Protein AF-Q641G8-F1 (afdb_monomer)

Structure (mmCIF, N/CA/C/O backbone):
data_AF-Q641G8-F1
#
_entry.id   AF-Q641G8-F1
#
loop_
_atom_site.group_PDB
_atom_site.id
_atom_site.type_symbol
_atom_site.label_atom_id
_atom_site.label_alt_id
_atom_site.label_comp_id
_atom_site.label_asym_id
_atom_site.label_entity_id
_atom_site.label_seq_id
_atom_site.pdbx_PDB_ins_code
_atom_site.Cartn_x
_atom_site.Cartn_y
_atom_site.Cartn_z
_atom_site.occupancy
_atom_site.B_iso_or_equiv
_atom_site.auth_seq_id
_atom_site.auth_comp_id
_atom_site.auth_asym_id
_atom_site.auth_atom_id
_atom_site.pdbx_PDB_model_num
ATOM 1 N N . MET A 1 1 ? 71.255 1.649 -76.851 1.00 41.28 1 MET A N 1
ATOM 2 C CA . MET A 1 1 ? 70.195 2.476 -77.460 1.00 41.28 1 MET A CA 1
ATOM 3 C C . MET A 1 1 ? 70.343 2.291 -78.953 1.00 41.28 1 MET A C 1
ATOM 5 O O . MET A 1 1 ? 71.228 2.889 -79.549 1.00 41.28 1 MET A O 1
ATOM 9 N N . GLU A 1 2 ? 69.620 1.324 -79.504 1.00 47.00 2 GLU A N 1
ATOM 10 C CA . GLU A 1 2 ? 69.676 0.995 -80.926 1.00 47.00 2 GLU A CA 1
ATOM 11 C C . GLU A 1 2 ? 69.143 2.186 -81.727 1.00 47.00 2 GLU A C 1
ATOM 13 O O . GLU A 1 2 ? 68.007 2.618 -81.532 1.00 47.00 2 GLU A O 1
ATOM 18 N N . ASN A 1 3 ? 69.993 2.739 -82.593 1.00 55.12 3 ASN A N 1
ATOM 19 C CA . ASN A 1 3 ? 69.622 3.747 -83.579 1.00 55.12 3 ASN A CA 1
ATOM 20 C C . ASN A 1 3 ? 68.803 3.065 -84.677 1.00 55.12 3 ASN A C 1
ATOM 22 O O . ASN A 1 3 ? 69.299 2.775 -85.764 1.00 55.12 3 ASN A O 1
ATOM 26 N N . LEU A 1 4 ? 67.547 2.762 -84.370 1.00 64.50 4 LEU A N 1
ATOM 27 C CA . LEU A 1 4 ? 66.556 2.481 -85.389 1.00 64.50 4 LEU A CA 1
ATOM 28 C C . LEU A 1 4 ? 66.240 3.835 -86.037 1.00 64.50 4 LEU A C 1
ATOM 30 O O . LEU A 1 4 ? 65.705 4.731 -85.382 1.00 64.50 4 LEU A O 1
ATOM 34 N N . ASN A 1 5 ? 66.606 4.011 -87.306 1.00 72.44 5 ASN A N 1
ATOM 35 C CA . ASN A 1 5 ? 66.108 5.118 -88.120 1.00 72.44 5 ASN A CA 1
ATOM 36 C C . ASN A 1 5 ? 64.610 4.875 -88.365 1.00 72.44 5 ASN A C 1
ATOM 38 O O . ASN A 1 5 ? 64.225 4.421 -89.439 1.00 72.44 5 ASN A O 1
ATOM 42 N N . LEU A 1 6 ? 63.785 5.096 -87.334 1.00 77.38 6 LEU A N 1
ATOM 43 C CA . LEU A 1 6 ? 62.335 4.982 -87.437 1.00 77.38 6 LEU A CA 1
ATOM 44 C C . LEU A 1 6 ? 61.852 6.015 -88.438 1.00 77.38 6 LEU A C 1
ATOM 46 O O . LEU A 1 6 ? 62.214 7.195 -88.372 1.00 77.38 6 LEU A O 1
ATOM 50 N N . THR A 1 7 ? 60.968 5.578 -89.324 1.00 84.56 7 THR A N 1
ATOM 51 C CA . THR A 1 7 ? 60.206 6.525 -90.122 1.00 84.56 7 THR A CA 1
ATOM 52 C C . THR A 1 7 ? 59.369 7.412 -89.191 1.00 84.56 7 THR A C 1
ATOM 54 O O . THR A 1 7 ? 58.890 6.951 -88.148 1.00 84.56 7 THR A O 1
ATOM 57 N N . PRO A 1 8 ? 59.142 8.690 -89.548 1.00 84.44 8 PRO A N 1
ATOM 58 C CA . PRO A 1 8 ? 58.308 9.594 -88.753 1.00 84.44 8 PRO A CA 1
ATOM 59 C C . PRO A 1 8 ? 56.938 9.005 -88.367 1.00 84.44 8 PRO A C 1
ATOM 61 O O . PRO A 1 8 ? 56.392 9.334 -87.315 1.00 84.44 8 PRO A O 1
ATOM 64 N N . TRP A 1 9 ? 56.402 8.096 -89.187 1.00 86.94 9 TRP A N 1
ATOM 65 C CA . TRP A 1 9 ? 55.144 7.394 -88.940 1.00 86.94 9 TRP A CA 1
ATOM 66 C C . TRP A 1 9 ? 55.246 6.294 -87.867 1.00 86.94 9 TRP A C 1
ATOM 68 O O . TRP A 1 9 ? 54.379 6.210 -86.998 1.00 86.94 9 TRP A O 1
ATOM 78 N N . GLU A 1 10 ? 56.321 5.501 -87.853 1.00 88.56 10 GLU A N 1
ATOM 79 C CA . GLU A 1 10 ? 56.569 4.493 -86.807 1.00 88.56 10 GLU A CA 1
ATOM 80 C C . GLU A 1 10 ? 56.805 5.152 -85.439 1.00 88.56 10 GLU A C 1
ATOM 82 O O . GLU A 1 10 ? 56.287 4.688 -84.422 1.00 88.56 10 GLU A O 1
ATOM 87 N N . ALA A 1 11 ? 57.538 6.272 -85.408 1.00 86.69 11 ALA A N 1
ATOM 88 C CA . ALA A 1 11 ? 57.759 7.040 -84.182 1.00 86.69 11 ALA A CA 1
ATOM 89 C C . ALA A 1 11 ? 56.442 7.613 -83.625 1.00 86.69 11 ALA A C 1
ATOM 91 O O . ALA A 1 11 ? 56.201 7.556 -82.416 1.00 86.69 11 ALA A O 1
ATOM 92 N N . TRP A 1 12 ? 55.564 8.111 -84.505 1.00 90.75 12 TRP A N 1
ATOM 93 C CA . TRP A 1 12 ? 54.225 8.565 -84.128 1.00 90.75 12 TRP A CA 1
ATOM 94 C C . TRP A 1 12 ? 53.365 7.421 -83.580 1.00 90.75 12 TRP A C 1
ATOM 96 O O . TRP A 1 12 ? 52.741 7.580 -82.532 1.00 90.75 12 TRP A O 1
ATOM 106 N N . LEU A 1 13 ? 53.371 6.252 -84.229 1.00 91.25 13 LEU A N 1
ATOM 107 C CA . LEU A 1 13 ? 52.594 5.091 -83.791 1.00 91.25 13 LEU A CA 1
ATOM 108 C C . LEU A 1 13 ? 53.022 4.609 -82.396 1.00 91.25 13 LEU A C 1
ATOM 110 O O . LEU A 1 13 ? 52.170 4.415 -81.530 1.00 91.25 13 LEU A O 1
ATOM 114 N N . LEU A 1 14 ? 54.330 4.497 -82.141 1.00 88.62 14 LEU A N 1
ATOM 115 C CA . LEU A 1 14 ? 54.850 4.134 -80.817 1.00 88.62 14 LEU A CA 1
ATOM 116 C C . LEU A 1 14 ? 54.512 5.182 -79.749 1.00 88.62 14 LEU A C 1
ATOM 118 O O . LEU A 1 14 ? 54.238 4.827 -78.602 1.00 88.62 14 LEU A O 1
ATOM 122 N N . HIS A 1 15 ? 54.517 6.471 -80.101 1.00 89.00 15 HIS A N 1
ATOM 123 C CA . HIS A 1 15 ? 54.090 7.534 -79.192 1.00 89.00 15 HIS A CA 1
ATOM 124 C C . HIS A 1 15 ? 52.598 7.414 -78.851 1.00 89.00 15 HIS A C 1
ATOM 126 O O . HIS A 1 15 ? 52.243 7.412 -77.674 1.00 89.00 15 HIS A O 1
ATOM 132 N N . LYS A 1 16 ? 51.730 7.228 -79.857 1.00 91.31 16 LYS A N 1
ATOM 133 C CA . LYS A 1 16 ? 50.287 7.009 -79.661 1.00 91.31 16 LYS A CA 1
ATOM 134 C C . LYS A 1 16 ? 49.993 5.758 -78.833 1.00 91.31 16 LYS A C 1
ATOM 136 O O . LYS A 1 16 ? 49.095 5.784 -77.995 1.00 91.31 16 LYS A O 1
ATOM 141 N N . GLU A 1 17 ? 50.748 4.678 -79.024 1.00 92.50 17 GLU A N 1
ATOM 142 C CA . GLU A 1 17 ? 50.596 3.457 -78.230 1.00 92.50 17 GLU A CA 1
ATOM 143 C C . GLU A 1 17 ? 51.013 3.674 -76.766 1.00 92.50 17 GLU A C 1
ATOM 145 O O . GLU A 1 17 ? 50.319 3.230 -75.848 1.00 92.50 17 GLU A O 1
ATOM 150 N N . ARG A 1 18 ? 52.112 4.403 -76.522 1.00 90.50 18 ARG A N 1
ATOM 151 C CA . ARG A 1 18 ? 52.532 4.789 -75.164 1.00 90.50 18 ARG A CA 1
ATOM 152 C C . ARG A 1 18 ? 51.489 5.669 -74.478 1.00 90.50 18 ARG A C 1
ATOM 154 O O . ARG A 1 18 ? 51.156 5.392 -73.328 1.00 90.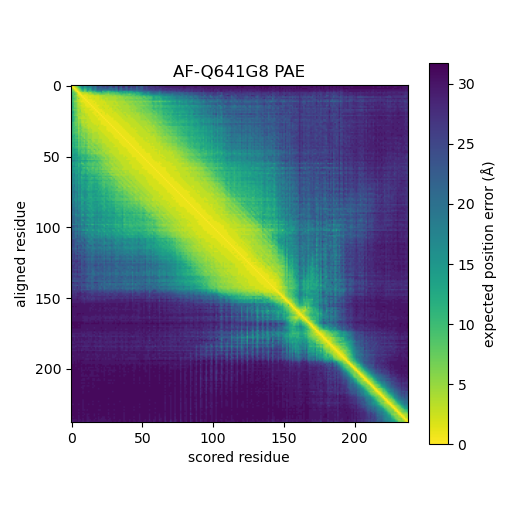50 18 ARG A O 1
ATOM 161 N N . GLU A 1 19 ? 50.942 6.666 -75.174 1.00 92.62 19 GLU A N 1
ATOM 162 C CA . GLU A 1 19 ? 49.830 7.486 -74.670 1.00 92.62 19 GLU A CA 1
ATOM 163 C C . GLU A 1 19 ? 48.622 6.616 -74.294 1.00 92.62 19 GLU A C 1
ATOM 165 O O . GLU A 1 19 ? 48.126 6.709 -73.172 1.00 92.62 19 GLU A O 1
ATOM 170 N N . GLY A 1 20 ? 48.210 5.696 -75.175 1.00 94.25 20 GLY A N 1
ATOM 171 C CA . GLY A 1 20 ? 47.091 4.786 -74.913 1.00 94.25 20 GLY A CA 1
ATOM 172 C C . GLY A 1 20 ? 47.310 3.881 -73.693 1.00 94.25 20 GLY A C 1
ATOM 173 O O . GLY A 1 20 ? 46.388 3.662 -72.905 1.00 94.25 20 GLY A O 1
ATOM 174 N N . ARG A 1 21 ? 48.540 3.392 -73.474 1.00 93.94 21 ARG A N 1
ATOM 175 C CA . ARG A 1 21 ? 48.890 2.606 -72.275 1.00 93.94 21 ARG A CA 1
ATOM 176 C C . ARG A 1 21 ? 48.827 3.443 -70.998 1.00 93.94 21 ARG A C 1
ATOM 178 O O . ARG A 1 21 ? 48.313 2.955 -69.994 1.00 93.94 21 ARG A O 1
ATOM 185 N N . VAL A 1 22 ? 49.313 4.686 -71.030 1.00 95.44 22 VAL A N 1
ATOM 186 C CA . VAL A 1 22 ? 49.245 5.606 -69.881 1.00 95.44 22 VAL A CA 1
ATOM 187 C C . VAL A 1 22 ? 47.793 5.942 -69.546 1.00 95.44 22 VAL A C 1
ATOM 189 O O . VAL A 1 22 ? 47.410 5.901 -68.379 1.00 95.44 22 VAL A O 1
ATOM 192 N N . GLU A 1 23 ? 46.956 6.209 -70.548 1.00 95.31 23 GLU A N 1
ATOM 193 C CA . GLU A 1 23 ? 45.522 6.439 -70.350 1.00 95.31 23 GLU A CA 1
ATOM 194 C C . GLU A 1 23 ? 44.815 5.219 -69.755 1.00 95.31 23 GLU A C 1
ATOM 196 O O . GLU A 1 23 ? 44.001 5.361 -68.842 1.00 95.31 23 GLU A O 1
ATOM 201 N N . LEU A 1 24 ? 45.135 4.014 -70.232 1.00 94.94 24 LEU A N 1
ATOM 202 C CA . LEU A 1 24 ? 44.576 2.779 -69.689 1.00 94.94 24 LEU A CA 1
ATOM 203 C C . LEU A 1 24 ? 45.008 2.560 -68.233 1.00 94.94 24 LEU A C 1
ATOM 205 O O . LEU A 1 24 ? 44.164 2.292 -67.381 1.00 94.94 24 LEU A O 1
ATOM 209 N N . GLN A 1 25 ? 46.296 2.733 -67.923 1.00 93.62 25 GLN A N 1
ATOM 210 C CA . GLN A 1 25 ? 46.806 2.657 -66.550 1.00 93.62 25 GLN A CA 1
ATOM 211 C C . GLN A 1 25 ? 46.155 3.702 -65.641 1.00 93.62 25 GLN A C 1
ATOM 213 O O . GLN A 1 25 ? 45.833 3.400 -64.490 1.00 93.62 25 GLN A O 1
ATOM 218 N N . ARG A 1 26 ? 45.910 4.912 -66.155 1.00 95.69 26 ARG A N 1
ATOM 219 C CA . ARG A 1 26 ? 45.206 5.970 -65.429 1.00 95.69 26 ARG A CA 1
ATOM 220 C C . ARG A 1 26 ? 43.769 5.562 -65.110 1.00 95.69 26 ARG A C 1
ATOM 222 O O . ARG A 1 26 ? 43.384 5.640 -63.949 1.00 95.69 26 ARG A O 1
ATOM 229 N N . LYS A 1 27 ? 43.023 5.047 -66.094 1.00 96.12 27 LYS A N 1
ATOM 230 C CA . LYS A 1 27 ? 41.647 4.551 -65.909 1.00 96.12 27 LYS A CA 1
ATOM 231 C C . LYS A 1 27 ? 41.577 3.417 -64.885 1.00 96.12 27 LYS A C 1
ATOM 233 O O . LYS A 1 27 ? 40.734 3.463 -63.998 1.00 96.12 27 LYS A O 1
ATOM 238 N N . ILE A 1 28 ? 42.489 2.444 -64.962 1.00 96.12 28 ILE A N 1
ATOM 239 C CA . ILE A 1 28 ? 42.581 1.350 -63.980 1.00 96.12 28 ILE A CA 1
ATOM 240 C C . ILE A 1 28 ? 42.867 1.912 -62.578 1.00 96.12 28 ILE A C 1
ATOM 242 O O . ILE A 1 28 ? 42.214 1.533 -61.611 1.00 96.12 28 ILE A O 1
AT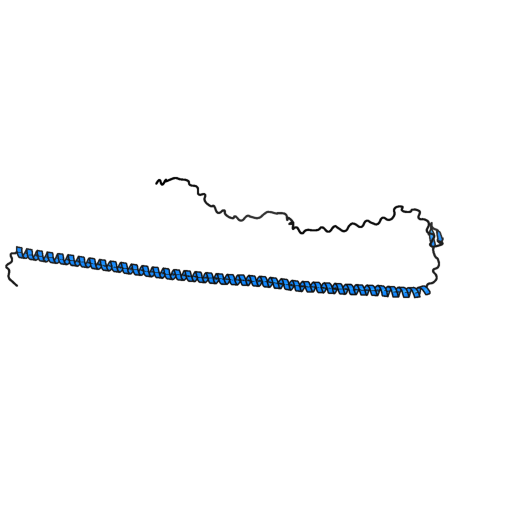OM 246 N N . SER A 1 29 ? 43.804 2.856 -62.459 1.00 95.25 29 SER A N 1
ATOM 247 C CA . SER A 1 29 ? 44.142 3.478 -61.171 1.00 95.25 29 SER A CA 1
ATOM 248 C C . SER A 1 29 ? 42.982 4.287 -60.584 1.00 95.25 29 SER A C 1
ATOM 250 O O . SER A 1 29 ? 42.793 4.309 -59.371 1.00 95.25 29 SER A O 1
ATOM 252 N N . GLU A 1 30 ? 42.209 4.971 -61.428 1.00 95.81 30 GLU A N 1
ATOM 253 C CA . GLU A 1 30 ? 41.013 5.712 -61.022 1.00 95.81 30 GLU A CA 1
ATOM 254 C C . GLU A 1 30 ? 39.897 4.766 -60.563 1.00 95.81 30 GLU A C 1
ATOM 256 O O . GLU A 1 30 ? 39.294 5.015 -59.522 1.00 95.81 30 GLU A O 1
ATOM 261 N N . GLN A 1 31 ? 39.677 3.651 -61.268 1.00 95.94 31 GLN A N 1
ATOM 262 C CA . GLN A 1 31 ? 38.719 2.617 -60.861 1.00 95.94 31 GLN A CA 1
ATOM 263 C C . GLN A 1 31 ? 39.088 1.997 -59.510 1.00 95.94 31 GLN A C 1
ATOM 265 O O . GLN A 1 31 ? 38.243 1.934 -58.622 1.00 95.94 31 GLN A O 1
ATOM 270 N N . LEU A 1 32 ? 40.358 1.631 -59.308 1.00 96.19 32 LEU A N 1
ATOM 271 C CA . LEU A 1 32 ? 40.825 1.094 -58.025 1.00 96.19 32 LEU A CA 1
ATOM 272 C C . LEU A 1 32 ? 40.619 2.088 -56.872 1.00 96.19 32 LEU A C 1
ATOM 274 O O . LEU A 1 32 ? 40.192 1.694 -55.789 1.00 96.19 32 LEU A O 1
ATOM 278 N N . LYS A 1 33 ? 40.869 3.385 -57.100 1.00 96.69 33 LYS A N 1
ATOM 279 C CA . LYS A 1 33 ? 40.596 4.432 -56.100 1.00 96.69 33 LYS A CA 1
ATOM 280 C C . LYS A 1 33 ? 39.107 4.551 -55.785 1.00 96.69 33 LYS A C 1
ATOM 282 O O . LYS A 1 33 ? 38.750 4.662 -54.617 1.00 96.69 33 LYS A O 1
ATOM 287 N N . GLN A 1 34 ? 38.244 4.505 -56.801 1.00 96.38 34 GLN A N 1
ATOM 288 C CA . GLN A 1 34 ? 36.792 4.539 -56.608 1.00 96.38 34 GLN A CA 1
ATOM 289 C C . GLN A 1 34 ? 36.303 3.333 -55.800 1.00 96.38 34 GLN A C 1
ATOM 291 O O . GLN A 1 34 ? 35.512 3.495 -54.873 1.00 96.38 34 GLN A O 1
ATOM 296 N N . GLU A 1 35 ? 36.795 2.131 -56.102 1.00 96.06 35 GLU A N 1
ATOM 297 C CA . GLU A 1 35 ? 36.470 0.924 -55.337 1.00 96.06 35 GLU A CA 1
ATOM 298 C C . GLU A 1 35 ? 36.946 1.023 -53.879 1.00 96.06 35 GLU A C 1
ATOM 300 O O . GLU A 1 35 ? 36.195 0.694 -52.957 1.00 96.06 35 GLU A O 1
ATOM 305 N N . GLU A 1 36 ? 38.155 1.542 -53.644 1.00 95.94 36 GLU A N 1
ATOM 306 C CA . GLU A 1 36 ? 38.687 1.759 -52.296 1.00 95.94 36 GLU A CA 1
ATOM 307 C C . GLU A 1 36 ? 37.852 2.781 -51.499 1.00 95.94 36 GLU A C 1
ATOM 309 O O . GLU A 1 36 ? 37.570 2.575 -50.314 1.00 95.94 36 GLU A O 1
ATOM 314 N N . GLU A 1 37 ? 37.420 3.873 -52.134 1.00 95.75 37 GLU A N 1
ATOM 315 C CA . GLU A 1 37 ? 36.545 4.875 -51.519 1.00 95.75 37 GLU A CA 1
ATOM 316 C C . GLU A 1 37 ? 35.166 4.304 -51.177 1.00 95.75 37 GLU A C 1
ATOM 318 O O . GLU A 1 37 ? 34.675 4.522 -50.065 1.00 95.75 37 GLU A O 1
ATOM 323 N N . LEU A 1 38 ? 34.567 3.518 -52.077 1.00 97.50 38 LEU A N 1
ATOM 324 C CA . LEU A 1 38 ? 33.293 2.842 -51.829 1.00 97.50 38 LEU A CA 1
ATOM 325 C C . LEU A 1 38 ? 33.392 1.873 -50.645 1.00 97.50 38 LEU A C 1
ATOM 327 O O . LEU A 1 38 ? 32.515 1.875 -49.779 1.00 97.50 38 LEU A O 1
ATOM 331 N N . LEU A 1 39 ? 34.473 1.093 -50.554 1.00 96.81 39 LEU A N 1
ATOM 332 C CA . LEU A 1 39 ? 34.722 0.200 -49.418 1.00 96.81 39 LEU A CA 1
ATOM 333 C C . LEU A 1 39 ? 34.866 0.979 -48.105 1.00 96.81 39 LEU A C 1
ATOM 335 O O . LEU A 1 39 ? 34.251 0.615 -47.100 1.00 96.81 39 LEU A O 1
ATOM 339 N N . LYS A 1 40 ? 35.625 2.082 -48.099 1.00 96.75 40 LYS A N 1
ATOM 340 C CA . LYS A 1 40 ? 35.764 2.951 -46.917 1.00 96.75 40 LYS A CA 1
ATOM 341 C C . LYS A 1 40 ? 34.425 3.555 -46.500 1.00 96.75 40 LYS A C 1
ATOM 343 O O . LYS A 1 40 ? 34.111 3.595 -45.307 1.00 96.75 40 LYS A O 1
ATOM 348 N N . GLU A 1 41 ? 33.616 3.998 -47.458 1.00 96.50 41 GLU A N 1
ATOM 349 C CA . GLU A 1 41 ? 32.296 4.560 -47.184 1.00 96.50 41 GLU A CA 1
ATOM 350 C C . GLU A 1 41 ? 31.341 3.502 -46.607 1.00 96.50 41 GLU A C 1
ATOM 352 O O . GLU A 1 41 ? 30.642 3.769 -45.624 1.00 96.50 41 GLU A O 1
ATOM 357 N N . GLN A 1 42 ? 31.342 2.286 -47.162 1.00 96.38 42 GLN A N 1
ATOM 358 C CA . GLN A 1 42 ? 30.561 1.158 -46.651 1.00 96.38 42 GLN A CA 1
ATOM 359 C C . GLN A 1 42 ? 30.972 0.795 -45.222 1.00 96.38 42 GLN A C 1
ATOM 361 O O . GLN A 1 42 ? 30.118 0.777 -44.334 1.00 96.38 42 GLN A O 1
ATOM 366 N N . GLN A 1 43 ? 32.270 0.625 -44.961 1.00 96.31 43 GLN A N 1
ATOM 367 C CA . GLN A 1 43 ? 32.784 0.353 -43.616 1.00 96.31 43 GLN A CA 1
ATOM 368 C C . GLN A 1 43 ? 32.392 1.449 -42.620 1.00 96.31 43 GLN A C 1
ATOM 370 O O . GLN A 1 43 ? 32.033 1.171 -41.475 1.00 96.31 43 GLN A O 1
ATOM 375 N N . HIS A 1 44 ? 32.434 2.716 -43.034 1.00 96.56 44 HIS A N 1
ATOM 376 C CA . HIS A 1 44 ? 32.028 3.825 -42.179 1.00 96.56 44 HIS A CA 1
ATOM 377 C C . HIS A 1 44 ? 30.518 3.811 -41.886 1.00 96.56 44 HIS A C 1
ATOM 379 O O . HIS A 1 44 ? 30.109 4.046 -40.745 1.00 96.56 44 HIS A O 1
ATOM 385 N N . LYS A 1 45 ? 29.680 3.487 -42.880 1.00 96.94 45 LYS A N 1
ATOM 386 C CA . LYS A 1 45 ? 28.230 3.297 -42.697 1.00 96.94 45 LYS A CA 1
ATOM 387 C C . LYS A 1 45 ? 27.939 2.135 -41.745 1.00 96.94 45 LYS A C 1
ATOM 389 O O . LYS A 1 45 ? 27.088 2.279 -40.871 1.00 96.94 45 LYS A O 1
ATOM 394 N N . GLU A 1 46 ? 28.647 1.017 -41.869 1.00 96.69 46 GLU A N 1
ATOM 395 C CA . GLU A 1 46 ? 28.500 -0.138 -40.976 1.00 96.69 46 GLU A CA 1
ATOM 396 C C . GLU A 1 46 ? 28.906 0.186 -39.539 1.00 96.69 46 GLU A C 1
ATOM 398 O O . GLU A 1 46 ? 28.124 -0.052 -38.621 1.00 96.69 46 GLU A O 1
ATOM 403 N N . LYS A 1 47 ? 30.061 0.829 -39.334 1.00 97.44 47 LYS A N 1
ATOM 404 C CA . LYS A 1 47 ? 30.495 1.284 -38.002 1.00 97.44 47 LYS A CA 1
ATOM 405 C C . LYS A 1 47 ? 29.460 2.202 -37.348 1.00 97.44 47 LYS A C 1
ATOM 407 O O . LYS A 1 47 ? 29.143 2.037 -36.173 1.00 97.44 47 LYS A O 1
ATOM 412 N N . LYS A 1 48 ? 28.880 3.135 -38.111 1.00 97.25 48 LYS A N 1
ATOM 413 C CA . LYS A 1 48 ? 27.799 4.009 -37.625 1.00 97.25 48 LYS A CA 1
ATOM 414 C C . LYS A 1 48 ? 26.536 3.233 -37.249 1.00 97.25 48 LYS A C 1
ATOM 416 O O . LYS A 1 48 ? 25.923 3.547 -36.232 1.00 97.25 48 LYS A O 1
ATOM 421 N N . LYS A 1 49 ? 26.145 2.233 -38.047 1.00 97.38 49 LYS A N 1
ATOM 422 C CA . LYS A 1 49 ? 24.992 1.368 -37.747 1.00 97.38 49 LYS A CA 1
ATOM 423 C C . LYS A 1 49 ? 25.210 0.583 -36.458 1.00 97.38 49 LYS A C 1
ATOM 425 O O . LYS A 1 49 ? 24.334 0.606 -35.600 1.00 97.38 49 LYS A O 1
ATOM 430 N N . LEU A 1 50 ? 26.379 -0.038 -36.295 1.00 97.75 50 LEU A N 1
ATOM 431 C CA . LEU A 1 50 ? 26.722 -0.788 -35.085 1.00 97.75 50 LEU A CA 1
ATOM 432 C C . LEU A 1 50 ? 26.664 0.100 -33.841 1.00 97.75 50 LEU A C 1
ATOM 434 O O . LEU A 1 50 ? 25.998 -0.257 -32.873 1.00 97.75 50 LEU A O 1
ATOM 438 N N . LEU A 1 51 ? 27.248 1.300 -33.902 1.00 97.56 51 LEU A N 1
ATOM 439 C CA . LEU A 1 51 ? 27.201 2.247 -32.788 1.00 97.56 51 LEU A CA 1
ATOM 440 C C . LEU A 1 51 ? 25.760 2.657 -32.440 1.00 97.56 51 LEU A C 1
ATOM 442 O O . LEU A 1 51 ? 25.385 2.703 -31.270 1.00 97.56 51 LEU A O 1
ATOM 446 N N . ALA A 1 52 ? 24.923 2.928 -33.445 1.00 97.06 52 ALA A N 1
ATOM 447 C CA . ALA A 1 52 ? 23.516 3.260 -33.224 1.00 97.06 52 ALA A CA 1
ATOM 448 C C . ALA A 1 52 ? 22.729 2.084 -32.614 1.00 97.06 52 ALA A C 1
ATOM 450 O O . ALA A 1 52 ? 21.876 2.284 -31.745 1.00 97.06 52 ALA A O 1
ATOM 451 N N . GLU A 1 53 ? 23.017 0.852 -33.036 1.00 97.44 53 GLU A N 1
ATOM 452 C CA . GLU A 1 53 ? 22.416 -0.351 -32.463 1.00 97.44 53 GLU A CA 1
ATOM 453 C C . GLU A 1 53 ? 22.850 -0.595 -31.017 1.00 97.44 53 GLU A C 1
ATOM 455 O O . GLU A 1 53 ? 22.016 -0.970 -30.191 1.00 97.44 53 GLU A O 1
ATOM 460 N N . GLU A 1 54 ? 24.123 -0.375 -30.692 1.00 97.94 54 GLU A N 1
ATOM 461 C CA . GLU A 1 54 ? 24.643 -0.462 -29.326 1.00 97.94 54 GLU A CA 1
ATOM 462 C C . GLU A 1 54 ? 23.968 0.564 -28.416 1.00 97.94 54 GLU A C 1
ATOM 464 O O . GLU A 1 54 ? 23.383 0.181 -27.403 1.00 97.94 54 GLU A O 1
ATOM 469 N N . GLN A 1 55 ? 23.910 1.830 -28.837 1.00 98.12 55 GLN A N 1
ATOM 470 C CA . GLN A 1 55 ? 23.207 2.894 -28.112 1.00 98.12 55 GLN A CA 1
ATOM 471 C C . GLN A 1 55 ? 21.733 2.545 -27.872 1.00 98.12 55 GLN A C 1
ATOM 473 O O . GLN A 1 55 ? 21.206 2.693 -26.765 1.00 98.12 55 GLN A O 1
ATOM 478 N N . ARG A 1 56 ? 21.051 2.005 -28.890 1.00 97.94 56 ARG A N 1
ATOM 47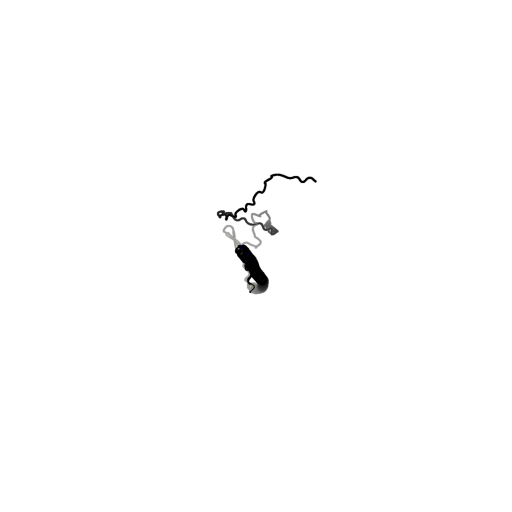9 C CA . ARG A 1 56 ? 19.667 1.538 -28.748 1.00 97.94 56 ARG A CA 1
ATOM 480 C C . ARG A 1 56 ? 19.560 0.402 -27.729 1.00 97.94 56 ARG A C 1
ATOM 482 O O . ARG A 1 56 ? 18.648 0.418 -26.902 1.00 97.94 56 ARG A O 1
ATOM 489 N N . LYS A 1 57 ? 20.455 -0.588 -27.780 1.00 98.25 57 LYS A N 1
ATOM 490 C CA . LYS A 1 57 ? 20.466 -1.728 -26.846 1.00 98.25 57 LYS A CA 1
ATOM 491 C C . LYS A 1 57 ? 20.702 -1.262 -25.410 1.00 98.25 57 LYS A C 1
ATOM 493 O O . LYS A 1 57 ? 19.989 -1.710 -24.512 1.00 98.25 57 LYS A O 1
ATOM 498 N N . GLU A 1 58 ? 21.647 -0.355 -25.190 1.00 97.81 58 GLU A N 1
ATOM 499 C CA . GLU A 1 58 ? 21.916 0.237 -23.877 1.00 97.81 58 GLU A CA 1
ATOM 500 C C . GLU A 1 58 ? 20.714 1.013 -23.345 1.00 97.81 58 GLU A C 1
ATOM 502 O O . GLU A 1 58 ? 20.295 0.800 -22.205 1.00 97.81 58 GLU A O 1
ATOM 507 N N . TRP A 1 59 ? 20.094 1.845 -24.183 1.00 98.06 59 TRP A N 1
ATOM 508 C CA . TRP A 1 59 ? 18.897 2.588 -23.803 1.00 98.06 59 TRP A CA 1
ATOM 509 C C . TRP A 1 59 ? 17.743 1.658 -23.408 1.00 98.06 59 TRP A C 1
ATOM 511 O O . TRP A 1 59 ? 17.116 1.860 -22.366 1.00 98.06 59 TRP A O 1
ATOM 521 N N . VAL A 1 60 ? 17.503 0.592 -24.180 1.00 98.19 60 VAL A N 1
ATOM 522 C CA . VAL A 1 60 ? 16.482 -0.421 -23.860 1.00 98.19 60 VAL A CA 1
ATOM 523 C C . VAL A 1 60 ? 16.802 -1.135 -22.546 1.00 98.19 60 VAL A C 1
ATOM 525 O O . VAL A 1 60 ? 15.908 -1.309 -21.716 1.00 98.19 60 VAL A O 1
ATOM 528 N N . ARG A 1 61 ? 18.064 -1.525 -22.317 1.00 97.44 61 ARG A N 1
ATOM 529 C CA . ARG A 1 61 ? 18.497 -2.148 -21.053 1.00 97.44 61 ARG A CA 1
ATOM 530 C C . ARG A 1 61 ? 18.240 -1.224 -19.867 1.00 97.44 61 ARG A C 1
ATOM 532 O O . ARG A 1 61 ? 17.596 -1.644 -18.907 1.00 97.44 61 ARG A O 1
ATOM 539 N N . LYS A 1 62 ? 18.659 0.040 -19.968 1.00 97.94 62 LYS A N 1
ATOM 540 C CA . LYS A 1 62 ? 18.457 1.054 -18.927 1.00 97.94 62 LYS A CA 1
ATOM 541 C C . LYS A 1 62 ? 16.974 1.290 -18.651 1.00 97.94 62 LYS A C 1
ATOM 543 O O . LYS A 1 62 ? 16.571 1.354 -17.492 1.00 97.94 62 LYS A O 1
ATOM 548 N N . LYS A 1 63 ? 16.143 1.365 -19.696 1.00 97.88 63 LYS A N 1
ATOM 549 C CA . LYS A 1 63 ? 14.692 1.520 -19.532 1.00 97.88 63 LYS A CA 1
ATOM 550 C C . LYS A 1 63 ? 14.041 0.322 -18.856 1.00 97.88 63 LYS A C 1
ATOM 552 O O . LYS A 1 63 ? 13.218 0.517 -17.968 1.00 97.88 63 LYS A O 1
ATOM 557 N N . LYS A 1 64 ? 14.448 -0.895 -19.213 1.00 97.88 64 LYS A N 1
ATOM 558 C CA . LYS A 1 64 ? 13.950 -2.121 -18.580 1.00 97.88 64 LYS A CA 1
ATOM 559 C C . LYS A 1 64 ? 14.340 -2.204 -17.103 1.00 97.88 64 LYS A C 1
ATOM 561 O O . LYS A 1 64 ? 13.536 -2.629 -16.280 1.00 97.88 64 LYS A O 1
ATOM 566 N N . GLU A 1 65 ? 15.561 -1.802 -16.759 1.00 97.44 65 GLU A N 1
ATOM 567 C CA . GLU A 1 65 ? 16.010 -1.759 -15.366 1.00 97.44 65 GLU A CA 1
ATOM 568 C C . GLU A 1 65 ? 15.242 -0.708 -14.558 1.00 97.44 65 GLU A C 1
ATOM 570 O O . GLU A 1 65 ? 14.803 -0.996 -13.447 1.00 97.44 65 GLU A O 1
ATOM 575 N N . GLN A 1 66 ? 15.026 0.479 -15.133 1.00 96.50 66 GLN A N 1
ATOM 576 C CA . GLN A 1 66 ? 14.213 1.524 -14.516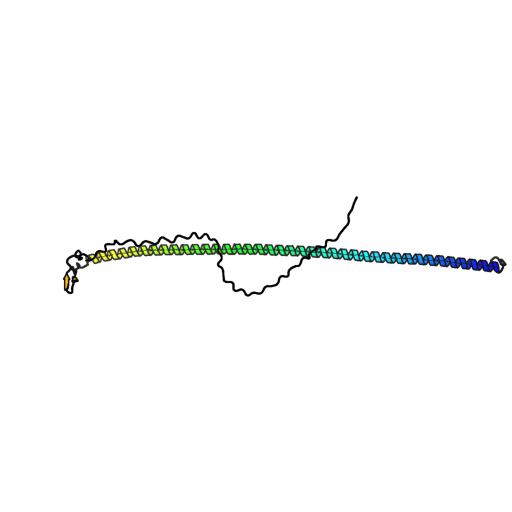 1.00 96.50 66 GLN A CA 1
ATOM 577 C C . GLN A 1 66 ? 12.786 1.026 -14.242 1.00 96.50 66 GLN A C 1
ATOM 579 O O . GLN A 1 66 ? 12.305 1.142 -13.119 1.00 96.50 66 GLN A O 1
ATOM 584 N N . GLU A 1 67 ? 12.139 0.402 -15.229 1.00 97.25 67 GLU A N 1
ATOM 585 C CA . GLU A 1 67 ? 10.795 -0.161 -15.066 1.00 97.25 67 GLU A CA 1
ATOM 586 C C . GLU A 1 67 ? 10.760 -1.257 -13.985 1.00 97.25 67 GLU A C 1
ATOM 588 O O . GLU A 1 67 ? 9.790 -1.366 -13.233 1.00 97.25 67 GLU A O 1
ATOM 593 N N . ARG A 1 68 ? 11.819 -2.073 -13.874 1.00 97.81 68 ARG A N 1
ATOM 594 C CA . ARG A 1 68 ? 11.923 -3.092 -12.821 1.00 97.81 68 ARG A CA 1
ATOM 595 C C . ARG A 1 68 ? 12.003 -2.453 -11.433 1.00 97.81 68 ARG A C 1
ATOM 597 O O . ARG A 1 68 ? 11.258 -2.868 -10.552 1.00 97.81 68 ARG A O 1
ATOM 604 N N . LYS A 1 69 ? 12.840 -1.425 -11.264 1.00 97.56 69 LYS A N 1
ATOM 605 C CA . LYS A 1 69 ? 12.967 -0.681 -9.999 1.00 97.56 69 LYS A CA 1
ATOM 606 C C . LYS A 1 69 ? 11.654 -0.007 -9.606 1.00 97.56 69 LYS A C 1
ATOM 608 O O . LYS A 1 69 ? 11.214 -0.161 -8.475 1.00 97.56 69 LYS A O 1
ATOM 613 N N . GLU A 1 70 ? 10.972 0.645 -10.547 1.00 97.25 70 GLU A N 1
ATOM 614 C CA . GLU A 1 70 ? 9.662 1.265 -10.294 1.00 97.25 70 GLU A CA 1
ATOM 615 C C . GLU A 1 70 ? 8.603 0.229 -9.871 1.00 97.25 70 GLU A C 1
ATOM 617 O O . GLU A 1 70 ? 7.790 0.487 -8.981 1.00 97.25 70 GLU A O 1
ATOM 622 N N . LYS A 1 71 ? 8.618 -0.974 -10.464 1.00 97.50 71 LYS A N 1
ATOM 623 C CA . LYS A 1 71 ? 7.738 -2.079 -10.047 1.00 97.50 71 LYS A CA 1
ATOM 624 C C . LYS A 1 71 ? 8.069 -2.581 -8.643 1.00 97.50 71 LYS A C 1
ATOM 626 O O . LYS A 1 71 ? 7.149 -2.791 -7.857 1.00 97.50 71 LYS A O 1
ATOM 631 N N . GLU A 1 72 ? 9.348 -2.766 -8.327 1.00 97.56 72 GLU A N 1
ATOM 632 C CA . GLU A 1 72 ? 9.808 -3.185 -6.997 1.00 97.56 72 GLU A CA 1
ATOM 633 C C . GLU A 1 72 ? 9.416 -2.155 -5.923 1.00 97.56 72 GLU A C 1
ATOM 635 O O . GLU A 1 72 ? 8.831 -2.522 -4.904 1.00 97.56 72 GLU A O 1
ATOM 640 N N . GLU A 1 73 ? 9.632 -0.862 -6.176 1.00 97.06 73 GLU A N 1
ATOM 641 C CA . GLU A 1 73 ? 9.215 0.222 -5.277 1.00 97.06 73 GLU A CA 1
ATOM 642 C C . GLU A 1 73 ? 7.696 0.272 -5.093 1.00 97.06 73 GLU A C 1
ATOM 644 O O . GLU A 1 73 ? 7.206 0.442 -3.973 1.00 97.06 73 GLU A O 1
ATOM 649 N N . ARG A 1 74 ? 6.931 0.081 -6.176 1.00 97.44 74 ARG A N 1
ATOM 650 C CA . ARG A 1 74 ? 5.468 0.024 -6.111 1.00 97.44 74 ARG A CA 1
ATOM 651 C C . ARG A 1 74 ? 4.990 -1.138 -5.241 1.00 97.44 74 ARG A C 1
ATOM 653 O O . ARG A 1 74 ? 4.096 -0.937 -4.422 1.00 97.44 74 ARG A O 1
ATOM 660 N N . LEU A 1 75 ? 5.583 -2.322 -5.392 1.00 97.62 75 LEU A N 1
ATOM 661 C CA . LEU A 1 75 ? 5.251 -3.493 -4.576 1.00 97.62 75 LEU A CA 1
ATOM 662 C C . LEU A 1 75 ? 5.616 -3.277 -3.105 1.00 97.62 75 LEU A C 1
ATOM 664 O O . LEU A 1 75 ? 4.813 -3.586 -2.228 1.00 97.62 75 LEU A O 1
ATOM 668 N N . LEU A 1 76 ? 6.787 -2.699 -2.829 1.00 97.81 76 LEU A N 1
ATOM 669 C CA . LEU A 1 76 ? 7.207 -2.378 -1.465 1.00 97.81 76 LEU A CA 1
ATOM 670 C C . LEU A 1 76 ? 6.251 -1.377 -0.805 1.00 97.81 76 LEU A C 1
ATOM 672 O O . LEU A 1 76 ? 5.895 -1.528 0.364 1.00 97.81 76 LEU A O 1
ATOM 676 N N . LYS A 1 77 ? 5.807 -0.361 -1.552 1.00 97.81 77 LYS A N 1
ATOM 677 C CA . LYS A 1 77 ? 4.817 0.604 -1.070 1.00 97.81 77 LYS A CA 1
ATOM 678 C C . LYS A 1 77 ? 3.477 -0.068 -0.777 1.00 97.81 77 LYS A C 1
ATOM 680 O O . LYS A 1 77 ? 2.925 0.142 0.295 1.00 97.81 77 LYS A O 1
ATOM 685 N N . GLU A 1 78 ? 3.006 -0.932 -1.673 1.00 97.69 78 GLU A N 1
ATOM 686 C CA . GLU A 1 78 ? 1.763 -1.681 -1.476 1.00 97.69 78 GLU A CA 1
ATOM 687 C C . GLU A 1 78 ? 1.826 -2.598 -0.242 1.00 97.69 78 GLU A C 1
ATOM 689 O O . GLU A 1 78 ? 0.854 -2.698 0.503 1.00 97.69 78 GLU A O 1
ATOM 694 N N . GLN A 1 79 ? 2.968 -3.241 0.017 1.00 97.38 79 GLN A N 1
ATOM 695 C CA . GLN A 1 79 ? 3.173 -4.035 1.233 1.00 97.38 79 GLN A CA 1
ATOM 696 C C . GLN A 1 79 ? 3.125 -3.168 2.494 1.00 97.38 79 GLN A C 1
ATOM 698 O O . GLN A 1 79 ? 2.415 -3.513 3.437 1.00 97.38 79 GLN A O 1
ATOM 703 N N . ARG A 1 80 ? 3.807 -2.016 2.500 1.00 97.00 80 ARG A N 1
ATOM 704 C CA . ARG A 1 80 ? 3.762 -1.074 3.631 1.00 97.00 80 ARG A CA 1
ATOM 705 C C . ARG A 1 80 ? 2.350 -0.563 3.903 1.00 97.00 80 ARG A C 1
ATOM 707 O O . ARG A 1 80 ? 1.960 -0.472 5.065 1.00 97.00 80 ARG A O 1
ATOM 714 N N . ASP A 1 81 ? 1.596 -0.256 2.852 1.00 97.06 81 ASP A N 1
ATOM 715 C CA . ASP A 1 81 ? 0.213 0.208 2.968 1.00 97.06 81 ASP A CA 1
ATOM 716 C C . ASP A 1 81 ? -0.686 -0.903 3.541 1.00 97.06 81 ASP A C 1
ATOM 718 O O . ASP A 1 81 ? -1.432 -0.653 4.488 1.00 97.06 81 ASP A O 1
ATOM 722 N N . LYS A 1 82 ? -0.537 -2.154 3.074 1.00 98.06 82 LYS A N 1
ATOM 723 C CA . LYS A 1 82 ? -1.237 -3.325 3.642 1.00 98.06 82 LYS A CA 1
ATOM 724 C C . LYS A 1 82 ? -0.893 -3.554 5.114 1.00 98.06 82 LYS A C 1
ATOM 726 O O . LYS A 1 82 ? -1.781 -3.778 5.931 1.00 98.06 82 LYS A O 1
ATOM 731 N N . GLU A 1 83 ? 0.382 -3.460 5.486 1.00 97.31 83 GLU A N 1
ATOM 732 C CA . GLU A 1 83 ? 0.812 -3.572 6.885 1.00 97.31 83 GLU A CA 1
ATOM 733 C C . GLU A 1 83 ? 0.271 -2.433 7.759 1.00 97.31 83 GLU A C 1
ATOM 735 O O . GLU A 1 83 ? 0.011 -2.624 8.948 1.00 97.31 83 GLU A O 1
ATOM 740 N N . ALA A 1 84 ? 0.143 -1.221 7.216 1.00 97.75 84 ALA A N 1
ATOM 741 C CA . ALA A 1 84 ? -0.449 -0.094 7.927 1.00 97.75 84 ALA A CA 1
ATOM 742 C C . ALA A 1 84 ? -1.961 -0.286 8.119 1.00 97.75 84 ALA A C 1
ATOM 744 O O . ALA A 1 84 ? -2.475 -0.029 9.210 1.00 97.75 84 ALA A O 1
ATOM 745 N N . GLU A 1 85 ? -2.657 -0.789 7.099 1.00 97.19 85 GLU A N 1
ATOM 746 C CA . GLU A 1 85 ? -4.086 -1.099 7.152 1.00 97.19 85 GLU A CA 1
ATOM 747 C C . GLU A 1 85 ? -4.389 -2.206 8.171 1.00 97.19 85 GLU A C 1
ATOM 749 O O . GLU A 1 85 ? -5.241 -2.020 9.044 1.00 97.19 85 GLU A O 1
ATOM 754 N N . GLU A 1 86 ? -3.639 -3.313 8.149 1.00 96.94 86 GLU A N 1
ATOM 755 C CA . GLU A 1 86 ? -3.800 -4.405 9.118 1.00 96.94 86 GLU A CA 1
ATOM 756 C C . GLU A 1 86 ? -3.487 -3.950 10.551 1.00 96.94 86 GLU A C 1
ATOM 758 O O . GLU A 1 86 ? -4.251 -4.238 11.476 1.00 96.94 86 GLU A O 1
ATOM 763 N N . ARG A 1 87 ? -2.438 -3.139 10.755 1.00 96.19 87 ARG A N 1
ATOM 764 C CA . ARG A 1 87 ? -2.176 -2.510 12.064 1.00 96.19 87 ARG A CA 1
ATOM 765 C C . ARG A 1 87 ? -3.332 -1.614 12.513 1.00 96.19 87 ARG A C 1
ATOM 767 O O . ARG A 1 87 ? -3.725 -1.656 13.681 1.00 96.19 87 ARG A O 1
ATOM 774 N N . GLY A 1 88 ? -3.905 -0.831 11.600 1.00 96.94 88 GLY A N 1
ATOM 775 C CA . GLY A 1 88 ? -5.082 -0.005 11.868 1.00 96.94 88 GLY A CA 1
ATOM 776 C C . GLY A 1 88 ? -6.298 -0.838 12.280 1.00 96.94 88 GLY A C 1
ATOM 777 O O . GLY A 1 88 ? -6.971 -0.512 13.263 1.00 96.94 88 GLY A O 1
ATOM 778 N N . ARG A 1 89 ? -6.543 -1.951 11.582 1.00 97.31 89 ARG A N 1
ATOM 779 C CA . ARG A 1 89 ? -7.629 -2.895 11.869 1.00 97.31 89 ARG A CA 1
ATOM 780 C C . ARG A 1 89 ? -7.473 -3.553 13.238 1.00 97.31 89 ARG A C 1
ATOM 782 O O . ARG A 1 89 ? -8.436 -3.570 14.008 1.00 97.31 89 ARG A O 1
ATOM 789 N N . ILE A 1 90 ? -6.276 -4.048 13.559 1.00 97.50 90 ILE A N 1
ATOM 790 C CA . ILE A 1 90 ? -5.965 -4.648 14.864 1.00 97.50 90 ILE A CA 1
ATOM 791 C C . ILE A 1 90 ? -6.186 -3.616 15.974 1.00 97.50 90 ILE A C 1
ATOM 793 O O . ILE A 1 90 ? -6.951 -3.876 16.900 1.00 97.50 90 ILE A O 1
ATOM 797 N N . SER A 1 91 ? -5.637 -2.404 15.831 1.00 95.75 91 SER A N 1
ATOM 798 C CA . SER A 1 91 ? -5.808 -1.338 16.828 1.00 95.75 91 SER A CA 1
ATOM 799 C C . SER A 1 91 ? -7.279 -0.953 17.034 1.00 95.75 91 SER A C 1
ATOM 801 O O . SER A 1 91 ? -7.717 -0.733 18.164 1.00 95.75 91 SER A O 1
ATOM 803 N N . ALA A 1 92 ? -8.082 -0.882 15.968 1.00 97.19 92 ALA A N 1
ATOM 804 C CA . ALA A 1 92 ? -9.514 -0.608 16.084 1.00 97.19 92 ALA A CA 1
ATOM 805 C C . ALA A 1 92 ? -10.255 -1.730 16.830 1.00 97.19 92 ALA A C 1
ATOM 807 O O . ALA A 1 92 ? -11.119 -1.454 17.670 1.00 97.19 92 ALA A O 1
ATOM 808 N N . GLN A 1 93 ? -9.899 -2.988 16.560 1.00 96.44 93 GLN A N 1
ATOM 809 C CA . GLN A 1 93 ? -10.467 -4.142 17.247 1.00 96.44 93 GLN A CA 1
ATOM 810 C C . GLN A 1 93 ? -10.081 -4.163 18.732 1.00 96.44 93 GLN A C 1
ATOM 812 O O . GLN A 1 93 ? -10.945 -4.396 19.578 1.00 96.44 93 GLN A O 1
ATOM 817 N N . GLU A 1 94 ? -8.818 -3.893 19.059 1.00 97.06 94 GLU A N 1
ATOM 818 C CA . GLU A 1 94 ? -8.322 -3.783 20.436 1.00 97.06 94 GLU A CA 1
ATOM 819 C C . GLU A 1 94 ? -9.043 -2.672 21.195 1.00 97.06 94 GLU A C 1
ATOM 821 O O . GLU A 1 94 ? -9.642 -2.939 22.235 1.00 97.06 94 GLU A O 1
ATOM 826 N N . LYS A 1 95 ? -9.135 -1.468 20.617 1.00 98.00 95 LYS A N 1
ATOM 827 C CA . LYS A 1 95 ? -9.907 -0.352 21.194 1.00 98.00 95 LYS A CA 1
ATOM 828 C C . LYS A 1 95 ? -11.375 -0.720 21.420 1.00 98.00 95 LYS A C 1
ATOM 830 O O . LYS A 1 95 ? -11.976 -0.306 22.412 1.00 98.00 95 LYS A O 1
ATOM 835 N N . GLY A 1 96 ? -11.976 -1.488 20.511 1.00 97.62 96 GLY A N 1
ATOM 836 C CA . GLY A 1 96 ? -13.335 -2.008 20.670 1.00 97.62 96 GLY A CA 1
ATOM 837 C C . GLY A 1 96 ? -13.457 -2.964 21.860 1.00 97.62 96 GLY A C 1
ATOM 838 O O . GLY A 1 96 ? -14.350 -2.801 22.695 1.00 97.62 96 GLY A O 1
ATOM 839 N N . LYS A 1 97 ? -12.529 -3.922 21.973 1.00 98.00 97 LYS A N 1
ATOM 840 C CA . LYS A 1 97 ? -12.462 -4.879 23.089 1.00 98.00 97 LYS A CA 1
ATOM 841 C C . LYS A 1 97 ? -12.237 -4.168 24.424 1.00 98.00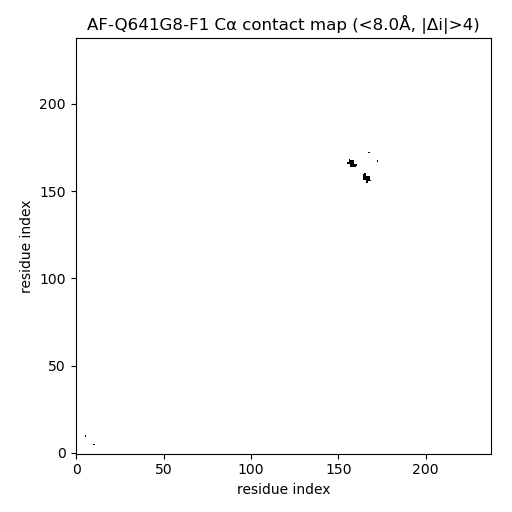 97 LYS A C 1
ATOM 843 O O . LYS A 1 97 ? -12.945 -4.463 25.382 1.00 98.00 97 LYS A O 1
ATOM 848 N N . GLU A 1 98 ? -11.323 -3.204 24.485 1.00 98.12 98 GLU A N 1
ATOM 849 C CA . GLU A 1 98 ? -11.055 -2.401 25.684 1.00 98.12 98 GLU A CA 1
ATOM 850 C C . GLU A 1 98 ? -12.288 -1.618 26.134 1.00 98.12 98 GLU A C 1
ATOM 852 O O . GLU A 1 98 ? -12.669 -1.685 27.304 1.00 98.12 98 GLU A O 1
ATOM 857 N N . LYS A 1 99 ? -12.968 -0.927 25.207 1.00 98.25 99 LYS A N 1
ATOM 858 C CA . LYS A 1 99 ? -14.210 -0.199 25.512 1.00 98.25 99 LYS A CA 1
ATOM 859 C C . LYS A 1 99 ? -15.301 -1.128 26.033 1.00 98.25 99 LYS A C 1
ATOM 861 O O . LYS A 1 99 ? -15.981 -0.786 27.000 1.00 98.25 99 LYS A O 1
ATOM 866 N N . TYR A 1 100 ? -15.460 -2.299 25.422 1.00 97.94 100 TYR A N 1
ATOM 867 C CA . TYR A 1 100 ? -16.433 -3.291 25.868 1.00 97.94 100 TYR A CA 1
ATOM 868 C C . TYR A 1 100 ? -16.106 -3.822 27.271 1.00 97.94 100 TYR A C 1
ATOM 870 O O . TYR A 1 100 ? -16.980 -3.861 28.136 1.00 97.94 100 TYR A O 1
ATOM 878 N N . GLN A 1 101 ? -14.840 -4.147 27.536 1.00 98.31 101 GLN A N 1
ATOM 879 C CA . GLN A 1 101 ? -14.380 -4.587 28.855 1.00 98.31 101 GLN A CA 1
ATOM 880 C C . GLN A 1 101 ? -14.564 -3.501 29.923 1.00 98.31 101 GLN A C 1
ATOM 882 O O . GLN A 1 101 ? -15.047 -3.781 31.021 1.00 98.31 101 GLN A O 1
ATOM 887 N N . ALA A 1 102 ? -14.240 -2.247 29.607 1.00 98.06 102 ALA A N 1
ATOM 888 C CA . ALA A 1 102 ? -14.476 -1.117 30.501 1.00 98.06 102 ALA A CA 1
ATOM 889 C C . ALA A 1 102 ? -15.972 -0.940 30.812 1.00 98.06 102 ALA A C 1
ATOM 891 O O . ALA A 1 102 ? -16.347 -0.730 31.967 1.00 98.06 102 ALA A O 1
ATOM 892 N N . TRP A 1 103 ? -16.840 -1.086 29.807 1.00 98.25 103 TRP A N 1
ATOM 893 C CA . TRP A 1 103 ? -18.290 -1.050 29.991 1.00 98.25 103 TRP A CA 1
ATOM 894 C C . TRP A 1 103 ? -18.798 -2.198 30.872 1.00 98.25 103 TRP A C 1
ATOM 896 O O . TRP A 1 103 ? -19.586 -1.946 31.783 1.00 98.25 103 TRP A O 1
ATOM 906 N N . LEU A 1 104 ? -18.302 -3.426 30.676 1.00 98.12 104 LEU A N 1
ATOM 907 C CA . LEU A 1 104 ? -18.635 -4.572 31.531 1.00 98.12 104 LEU A CA 1
ATOM 908 C C . LEU A 1 104 ? -18.248 -4.325 32.992 1.00 98.12 104 LEU A C 1
ATOM 910 O O . LEU A 1 104 ? -19.053 -4.559 33.893 1.00 98.12 104 LEU A O 1
ATOM 914 N N . ARG A 1 105 ? -17.040 -3.802 33.237 1.00 97.94 105 ARG A N 1
ATOM 915 C CA . ARG A 1 105 ? -16.593 -3.431 34.590 1.00 97.94 105 ARG A CA 1
ATOM 916 C C . ARG A 1 105 ? -17.516 -2.383 35.205 1.00 97.94 105 ARG A C 1
ATOM 918 O O . ARG A 1 105 ? -17.958 -2.559 36.336 1.00 97.94 105 ARG A O 1
ATOM 925 N N . LYS A 1 106 ? -17.867 -1.338 34.448 1.00 98.00 106 LYS A N 1
ATOM 926 C CA . LYS A 1 106 ? -18.793 -0.294 34.906 1.00 98.00 106 LYS A CA 1
ATOM 927 C C . LYS A 1 106 ? -20.174 -0.862 35.238 1.00 98.00 106 LYS A C 1
ATOM 929 O O . LYS A 1 106 ? -20.719 -0.534 36.286 1.00 98.00 106 LYS A O 1
ATOM 934 N N . LYS A 1 107 ? -20.712 -1.745 34.392 1.00 97.81 107 LYS A N 1
ATOM 935 C CA . LYS A 1 107 ? -22.010 -2.392 34.625 1.00 97.81 107 LYS A CA 1
ATOM 936 C C . LYS A 1 107 ? -22.010 -3.273 35.866 1.00 97.81 107 LYS A C 1
ATOM 938 O O . LYS A 1 107 ? -22.952 -3.205 36.647 1.00 97.81 107 LYS A O 1
ATOM 943 N N . LYS A 1 108 ? -20.933 -4.026 36.093 1.00 97.50 108 LYS A N 1
ATOM 944 C CA . LYS A 1 108 ? -20.772 -4.838 37.304 1.00 97.50 108 LYS A CA 1
ATOM 945 C C . LYS A 1 108 ? -20.715 -3.978 38.569 1.00 97.50 108 LYS A C 1
ATOM 947 O O . LYS A 1 108 ? -21.326 -4.338 39.568 1.00 97.50 108 LYS A O 1
ATOM 952 N N . MET A 1 109 ? -20.012 -2.845 38.529 1.00 95.88 109 MET A N 1
ATOM 953 C CA . MET A 1 109 ? -19.963 -1.908 39.658 1.00 95.88 109 MET A CA 1
ATOM 954 C C . MET A 1 109 ? -21.336 -1.287 39.942 1.00 95.88 109 MET A C 1
ATOM 956 O O . MET A 1 109 ? -21.770 -1.283 41.088 1.00 95.88 109 MET A O 1
ATOM 960 N N . GLU A 1 110 ? -22.048 -0.836 38.907 1.00 96.62 110 GLU A N 1
ATOM 961 C CA . GLU A 1 110 ? -23.406 -0.283 39.027 1.00 96.62 110 GLU A CA 1
ATOM 962 C C . GLU A 1 110 ? -24.389 -1.304 39.624 1.00 96.62 110 GLU A C 1
ATOM 964 O O . GLU A 1 110 ? -25.166 -0.979 40.519 1.00 96.62 110 GLU A O 1
ATOM 969 N N . GLU A 1 111 ? -24.327 -2.561 39.180 1.00 96.25 111 GLU A N 1
ATOM 970 C CA . GLU A 1 111 ? -25.147 -3.645 39.728 1.00 96.25 111 GLU A CA 1
ATOM 971 C C . GLU A 1 111 ? -24.799 -3.949 41.193 1.00 96.25 111 GLU A C 1
ATOM 973 O O . GLU A 1 111 ? -25.694 -4.139 42.019 1.00 96.25 111 GLU A O 1
ATOM 978 N N . GLN A 1 112 ? -23.509 -3.952 41.545 1.00 95.69 112 GLN A N 1
ATOM 979 C CA . GLN A 1 112 ? -23.074 -4.129 42.931 1.00 95.69 112 GLN A CA 1
ATOM 980 C C . GLN A 1 112 ? -23.538 -2.985 43.834 1.00 95.69 112 GLN A C 1
ATOM 982 O O . GLN A 1 112 ? -23.988 -3.247 44.950 1.00 95.69 112 GLN A O 1
ATOM 987 N N . GLU A 1 113 ? -23.464 -1.736 43.376 1.00 96.12 113 GLU A N 1
ATOM 988 C CA . GLU A 1 113 ? -23.986 -0.588 44.120 1.00 96.12 113 GLU A CA 1
ATOM 989 C C . GLU A 1 113 ? -25.502 -0.659 44.283 1.00 96.12 113 GLU A C 1
ATOM 991 O O . GLU A 1 113 ? -26.004 -0.433 45.385 1.00 96.12 113 GLU A O 1
ATOM 996 N N . ARG A 1 114 ? -26.236 -1.030 43.225 1.00 96.50 114 ARG A N 1
ATOM 997 C CA . ARG A 1 114 ? -27.690 -1.217 43.302 1.00 96.50 114 ARG A CA 1
ATOM 998 C C . ARG A 1 114 ? -28.049 -2.276 44.343 1.00 96.50 114 ARG A C 1
ATOM 1000 O O . ARG A 1 114 ? -28.854 -2.009 45.226 1.00 96.50 114 ARG A O 1
ATOM 1007 N N . LYS A 1 115 ? -27.367 -3.424 44.313 1.00 96.81 115 LYS A N 1
ATOM 1008 C CA . LYS A 1 115 ? -27.571 -4.511 45.279 1.00 96.81 115 LYS A CA 1
ATOM 1009 C C . LYS A 1 115 ? -27.231 -4.104 46.715 1.00 96.81 115 LYS A C 1
ATOM 1011 O O . LYS A 1 115 ? -27.875 -4.568 47.649 1.00 96.81 115 LYS A O 1
ATOM 1016 N N . ARG A 1 116 ? -26.214 -3.260 46.923 1.00 96.38 116 ARG A N 1
ATOM 1017 C CA . ARG A 1 116 ? -25.887 -2.723 48.257 1.00 96.38 116 ARG A CA 1
ATOM 1018 C C . ARG A 1 116 ? -26.987 -1.798 48.772 1.00 96.38 116 ARG A C 1
ATOM 1020 O O . ARG A 1 116 ? -27.389 -1.949 49.917 1.00 96.38 116 ARG A O 1
ATOM 1027 N N . LYS A 1 117 ? -27.503 -0.907 47.921 1.00 95.88 117 LYS A N 1
ATOM 1028 C CA . LYS A 1 117 ? -28.609 -0.004 48.272 1.00 95.88 117 LYS A CA 1
ATOM 1029 C C . LYS A 1 117 ? -29.901 -0.760 48.577 1.00 95.88 117 LYS A C 1
ATOM 1031 O O . LYS A 1 117 ? -30.570 -0.426 49.543 1.00 95.88 117 LYS A O 1
ATOM 1036 N N . GLU A 1 118 ? -30.226 -1.786 47.790 1.00 95.69 118 GLU A N 1
ATOM 1037 C CA . GLU A 1 118 ? -31.375 -2.666 48.048 1.00 95.69 118 GLU A CA 1
ATOM 1038 C C . GLU A 1 118 ? -31.253 -3.334 49.428 1.00 95.69 118 GLU A C 1
ATOM 1040 O O . GLU A 1 118 ? -32.179 -3.248 50.227 1.00 95.69 118 GLU A O 1
ATOM 1045 N N . LYS A 1 119 ? -30.079 -3.889 49.762 1.00 95.75 119 LYS A N 1
ATOM 1046 C CA . LYS A 1 119 ? -29.827 -4.486 51.085 1.00 95.75 119 LYS A CA 1
ATOM 1047 C C . LYS A 1 119 ? -29.924 -3.487 52.238 1.00 95.75 119 LYS A C 1
ATOM 1049 O O . LYS A 1 119 ? -30.512 -3.804 53.263 1.00 95.75 119 LYS A O 1
ATOM 1054 N N . GLU A 1 120 ? -29.354 -2.294 52.082 1.00 95.56 120 GLU A N 1
ATOM 1055 C CA . GLU A 1 120 ? -29.435 -1.243 53.104 1.00 95.56 120 GLU A CA 1
ATOM 1056 C C . GLU A 1 120 ? -30.888 -0.786 53.315 1.00 95.56 120 GLU A C 1
ATOM 1058 O O . GLU A 1 120 ? -31.307 -0.532 54.441 1.00 95.56 120 GLU A O 1
ATOM 1063 N N . GLN A 1 121 ? -31.683 -0.714 52.243 1.00 94.12 121 GLN A N 1
ATOM 1064 C CA . GLN A 1 121 ? -33.099 -0.361 52.324 1.00 94.12 121 GLN A CA 1
ATOM 1065 C C . GLN A 1 121 ? -33.938 -1.465 52.981 1.00 94.12 121 GLN A C 1
ATOM 1067 O O . GLN A 1 121 ? -34.839 -1.158 53.763 1.00 94.12 121 GLN A O 1
ATOM 1072 N N . GLU A 1 122 ? -33.648 -2.734 52.686 1.00 93.94 122 GLU A N 1
ATOM 1073 C CA . GLU A 1 122 ? -34.255 -3.884 53.367 1.00 93.94 122 GLU A CA 1
ATOM 1074 C C . GLU A 1 122 ? -33.928 -3.874 54.863 1.00 93.94 122 GLU A C 1
ATOM 1076 O O . GLU A 1 122 ? -34.826 -4.042 55.685 1.00 93.94 122 GLU A O 1
ATOM 1081 N N . GLU A 1 123 ? -32.673 -3.609 55.231 1.00 94.75 123 GLU A N 1
ATOM 1082 C CA . GLU A 1 123 ? -32.256 -3.512 56.631 1.00 94.75 123 GLU A CA 1
ATOM 1083 C C . GLU A 1 123 ? -32.944 -2.345 57.350 1.00 94.75 123 GLU A C 1
ATOM 1085 O O . GLU A 1 123 ? -33.494 -2.545 58.431 1.00 94.75 123 GLU A O 1
ATOM 1090 N N . LYS A 1 124 ? -33.016 -1.160 56.725 1.00 93.94 124 LYS A N 1
ATOM 1091 C CA . LYS A 1 124 ? -33.765 -0.007 57.259 1.00 93.94 124 LYS A CA 1
ATOM 1092 C C . LYS A 1 124 ? -35.241 -0.325 57.459 1.00 93.94 124 LYS A C 1
ATOM 1094 O O . LYS A 1 124 ? -35.802 -0.027 58.510 1.00 93.94 124 LYS A O 1
ATOM 1099 N N . SER A 1 125 ? -35.862 -0.980 56.482 1.00 92.75 125 SER A N 1
ATOM 1100 C CA . SER A 1 125 ? -37.271 -1.374 56.566 1.00 92.75 125 SER A CA 1
ATOM 1101 C C . SER A 1 125 ? -37.489 -2.381 57.702 1.00 92.75 125 SER A C 1
ATOM 1103 O O . SER A 1 125 ? -38.434 -2.250 58.477 1.00 92.75 125 SER A O 1
ATOM 1105 N N . LEU A 1 126 ? -36.566 -3.332 57.878 1.00 94.00 126 LEU A N 1
ATOM 1106 C CA . LEU A 1 126 ? -36.583 -4.294 58.979 1.00 94.00 126 LEU A CA 1
ATOM 1107 C C . LEU A 1 126 ? -36.417 -3.611 60.348 1.00 94.00 126 LEU A C 1
ATOM 1109 O O . LEU A 1 126 ? -37.113 -3.970 61.301 1.00 94.00 126 LEU A O 1
ATOM 1113 N N . THR A 1 127 ? -35.517 -2.630 60.473 1.00 92.44 127 THR A N 1
ATOM 1114 C CA . THR A 1 127 ? -35.357 -1.860 61.717 1.00 92.44 127 THR A CA 1
ATOM 1115 C C . THR A 1 127 ? -36.579 -0.998 62.005 1.00 92.44 127 THR A C 1
ATOM 1117 O O . THR A 1 127 ? -37.052 -0.988 63.138 1.00 92.44 127 THR A O 1
ATOM 1120 N N . GLU A 1 128 ? -37.159 -0.355 60.990 1.00 93.88 128 GLU A N 1
ATOM 1121 C CA . GLU A 1 128 ? -38.392 0.422 61.132 1.00 93.88 128 GLU A CA 1
ATOM 1122 C C . GLU A 1 128 ? -39.569 -0.454 61.579 1.00 93.88 128 GLU A C 1
ATOM 1124 O O . GLU A 1 128 ? -40.365 -0.045 62.425 1.00 93.88 128 GLU A O 1
ATOM 1129 N N . GLU A 1 129 ? -39.693 -1.673 61.047 1.00 94.19 129 GLU A N 1
ATOM 1130 C CA . GLU A 1 129 ? -40.708 -2.632 61.487 1.00 94.19 129 GLU A CA 1
ATOM 1131 C C . GLU A 1 129 ? -40.509 -3.075 62.939 1.00 94.19 129 GLU A C 1
ATOM 1133 O O . GLU A 1 129 ? -41.488 -3.176 63.685 1.00 94.19 129 GLU A O 1
ATOM 1138 N N . ARG A 1 130 ? -39.262 -3.324 63.359 1.00 93.38 130 ARG A N 1
ATOM 1139 C CA . ARG A 1 130 ? -38.936 -3.648 64.758 1.00 93.38 130 ARG A CA 1
ATOM 1140 C C . ARG A 1 130 ? -39.277 -2.485 65.680 1.00 93.38 130 ARG A C 1
ATOM 1142 O O . ARG A 1 130 ? -40.020 -2.677 66.635 1.00 93.38 130 ARG A O 1
ATOM 1149 N N . GLU A 1 131 ? -38.859 -1.271 65.333 1.00 95.12 131 GLU A N 1
ATOM 1150 C CA . GLU A 1 131 ? -39.190 -0.075 66.107 1.00 95.12 131 GLU A CA 1
ATOM 1151 C C . GLU A 1 131 ? -40.697 0.170 66.195 1.00 95.12 131 GLU A C 1
ATOM 1153 O O . GLU A 1 131 ? -41.192 0.553 67.251 1.00 95.12 131 GLU A O 1
ATOM 1158 N N . LYS A 1 132 ? -41.453 -0.044 65.110 1.00 96.25 132 LYS A N 1
ATOM 1159 C CA . LYS A 1 132 ? -42.921 0.061 65.138 1.00 96.25 132 LYS A CA 1
ATOM 1160 C C . LYS A 1 132 ? -43.530 -0.944 66.117 1.00 96.25 132 LYS A C 1
ATOM 1162 O O . LYS A 1 132 ? -44.434 -0.574 66.865 1.00 96.25 132 LYS A O 1
ATOM 1167 N N . LYS A 1 133 ? -43.032 -2.186 66.143 1.00 95.75 133 LYS A N 1
ATOM 1168 C CA . LYS A 1 133 ? -43.479 -3.226 67.087 1.00 95.75 133 LYS A CA 1
ATOM 1169 C C . LYS A 1 133 ? -43.118 -2.883 68.533 1.00 95.75 133 LYS A C 1
ATOM 1171 O O . LYS A 1 133 ? -43.967 -3.029 69.414 1.00 95.75 133 LYS A O 1
ATOM 1176 N N . ASP A 1 134 ? -41.911 -2.384 68.773 1.00 95.50 134 ASP A N 1
ATOM 1177 C CA . ASP A 1 134 ? -41.452 -1.999 70.109 1.00 95.50 134 ASP A CA 1
ATOM 1178 C C . ASP A 1 134 ? -42.224 -0.784 70.632 1.00 95.50 134 ASP A C 1
ATOM 1180 O O . ASP A 1 134 ? -42.738 -0.821 71.749 1.00 95.50 134 ASP A O 1
ATOM 1184 N N . LYS A 1 135 ? -42.407 0.251 69.799 1.00 96.62 135 LYS A N 1
ATOM 1185 C CA . LYS A 1 135 ? -43.229 1.430 70.118 1.00 96.62 135 LYS A CA 1
ATOM 1186 C C . LYS A 1 135 ? -44.672 1.029 70.421 1.00 96.62 135 LYS A C 1
ATOM 1188 O O . LYS A 1 135 ? -45.210 1.443 71.441 1.00 96.62 135 LYS A O 1
ATOM 1193 N N . ALA A 1 136 ? -45.291 0.180 69.596 1.00 95.81 136 ALA A N 1
ATOM 1194 C CA . ALA A 1 136 ? -46.643 -0.318 69.859 1.00 95.81 136 ALA A CA 1
ATOM 1195 C C . ALA A 1 136 ? -46.723 -1.094 71.186 1.00 95.81 136 ALA A C 1
ATOM 1197 O O . ALA A 1 136 ? -47.670 -0.921 71.950 1.00 95.81 136 ALA A O 1
ATOM 1198 N N . SER A 1 137 ? -45.706 -1.903 71.493 1.00 94.06 137 SER A N 1
ATOM 1199 C CA . SER A 1 137 ? -45.626 -2.658 72.747 1.00 94.06 137 SER A CA 1
ATOM 1200 C C . SER A 1 137 ? -45.443 -1.750 73.968 1.00 94.06 137 SER A C 1
ATOM 1202 O O . SER A 1 137 ? -46.029 -2.015 75.016 1.00 94.06 137 SER A O 1
ATOM 1204 N N . GLN A 1 138 ? -44.657 -0.676 73.851 1.00 96.12 138 GLN A N 1
ATOM 1205 C CA . GLN A 1 138 ? -44.496 0.338 74.900 1.00 96.12 138 GLN A CA 1
ATOM 1206 C C . GLN A 1 138 ? -45.804 1.093 75.138 1.00 96.12 138 GLN A C 1
ATOM 1208 O O . GLN A 1 138 ? -46.291 1.108 76.265 1.00 96.12 138 GLN A O 1
ATOM 1213 N N . VAL A 1 139 ? -46.428 1.608 74.074 1.00 96.38 139 VAL A N 1
ATOM 1214 C CA . VAL A 1 139 ? -47.724 2.302 74.149 1.00 96.38 139 VAL A CA 1
ATOM 1215 C C . VAL A 1 139 ? -48.799 1.397 74.752 1.00 96.38 139 VAL A C 1
ATOM 1217 O O . VAL A 1 139 ? -49.608 1.847 75.558 1.00 96.38 139 VAL A O 1
ATOM 1220 N N . PHE A 1 140 ? -48.800 0.104 74.420 1.00 95.00 140 PHE A N 1
ATOM 1221 C CA . PHE A 1 140 ? -49.721 -0.856 75.023 1.00 95.00 140 PHE A CA 1
ATOM 1222 C C . PH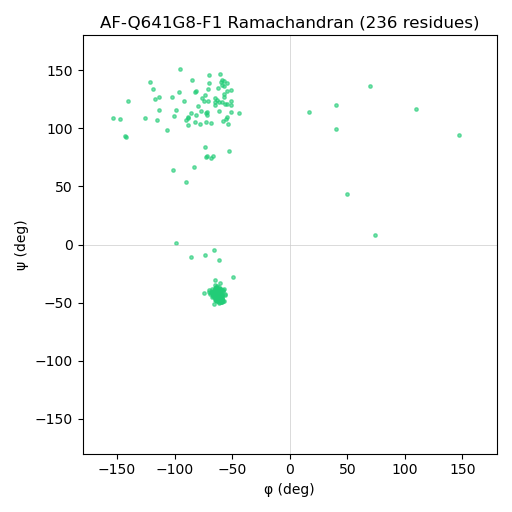E A 1 140 ? -49.494 -1.016 76.533 1.00 95.00 140 PHE A C 1
ATOM 1224 O O . PHE A 1 140 ? -50.454 -1.003 77.301 1.00 95.00 140 PHE A O 1
ATOM 1231 N N . LYS A 1 141 ? -48.237 -1.126 76.981 1.00 94.69 141 LYS A N 1
ATOM 1232 C CA . LYS A 1 141 ? -47.904 -1.197 78.414 1.00 94.69 141 LYS A CA 1
ATOM 1233 C C . LYS A 1 141 ? -48.299 0.079 79.152 1.00 94.69 141 LYS A C 1
ATOM 1235 O O . LYS A 1 141 ? -48.923 0.003 80.205 1.00 94.69 141 LYS A O 1
ATOM 1240 N N . GLU A 1 142 ? -47.982 1.238 78.585 1.00 93.81 142 GLU A N 1
ATOM 1241 C CA . GLU A 1 142 ? -48.396 2.532 79.132 1.00 93.81 142 GLU A CA 1
ATOM 1242 C C . GLU A 1 142 ? -49.919 2.624 79.232 1.00 93.81 142 GLU A C 1
ATOM 1244 O O . GLU A 1 142 ? -50.451 3.039 80.260 1.00 93.81 142 GLU A O 1
ATOM 1249 N N . TRP A 1 143 ? -50.635 2.170 78.201 1.00 93.44 143 TRP A N 1
ATOM 1250 C CA . TRP A 1 143 ? -52.090 2.114 78.214 1.00 93.44 143 TRP A CA 1
ATOM 1251 C C . TRP A 1 143 ? -52.626 1.189 79.311 1.00 93.44 143 TRP A C 1
ATOM 1253 O O . TRP A 1 143 ? -53.597 1.567 79.962 1.00 93.44 143 TRP A O 1
ATOM 1263 N N . LEU A 1 144 ? -52.007 0.025 79.554 1.00 90.06 144 LEU A N 1
ATOM 1264 C CA . LEU A 1 144 ? -52.393 -0.878 80.646 1.00 90.06 144 LEU A CA 1
ATOM 1265 C C . LEU A 1 144 ? -52.237 -0.215 82.020 1.00 90.06 144 LEU A C 1
ATOM 1267 O O . LEU A 1 144 ? -53.136 -0.326 82.853 1.00 90.06 144 LEU A O 1
ATOM 1271 N N . GLU A 1 145 ? -51.136 0.499 82.258 1.00 90.12 145 GLU A N 1
ATOM 1272 C CA . GLU A 1 145 ? -50.924 1.211 83.526 1.00 90.12 145 GLU A CA 1
ATOM 1273 C C . GLU A 1 145 ? -51.868 2.405 83.680 1.00 90.12 145 GLU A C 1
ATOM 1275 O O . GLU A 1 145 ? -52.481 2.596 84.732 1.00 90.12 145 GLU A O 1
ATOM 1280 N N . GLN A 1 146 ? -52.070 3.180 82.614 1.00 87.69 146 GLN A N 1
ATOM 1281 C CA . GLN A 1 146 ? -53.037 4.272 82.619 1.00 87.69 146 GLN A CA 1
ATOM 1282 C C . GLN A 1 146 ? -54.465 3.760 82.802 1.00 87.69 146 GLN A C 1
ATOM 1284 O O . GLN A 1 146 ? -55.244 4.399 83.498 1.00 87.69 146 GLN A O 1
ATOM 1289 N N . ALA A 1 147 ? -54.829 2.616 82.215 1.00 83.25 147 ALA A N 1
ATOM 1290 C CA . ALA A 1 147 ? -56.169 2.046 82.317 1.00 83.25 147 ALA A CA 1
ATOM 1291 C C 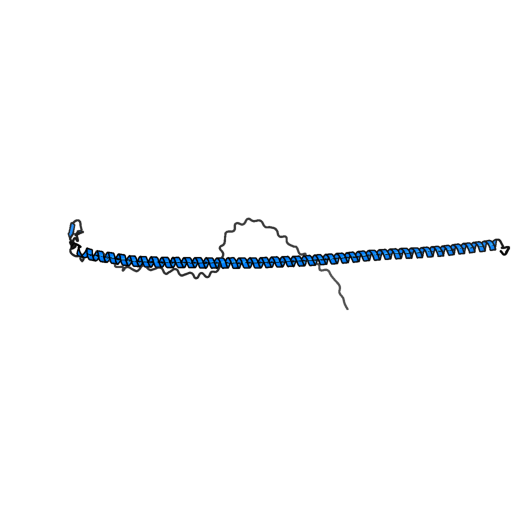. ALA A 1 147 ? -56.568 1.717 83.759 1.00 83.25 147 ALA A C 1
ATOM 1293 O O . ALA A 1 147 ? -57.732 1.899 84.106 1.00 83.25 147 ALA A O 1
ATOM 1294 N N . LYS A 1 148 ? -55.615 1.323 84.613 1.00 81.50 148 LYS A N 1
ATOM 1295 C CA . LYS A 1 148 ? -55.859 1.123 86.052 1.00 81.50 148 LYS A CA 1
ATOM 1296 C C . LYS A 1 148 ? -56.226 2.425 86.772 1.00 81.50 148 LYS A C 1
ATOM 1298 O O . LYS A 1 148 ? -56.996 2.396 87.724 1.00 81.50 148 LYS A O 1
ATOM 1303 N N . ASN A 1 149 ? -55.706 3.556 86.295 1.00 80.56 149 ASN A N 1
ATOM 1304 C CA . ASN A 1 149 ? -55.908 4.885 86.876 1.00 80.56 149 ASN A CA 1
ATOM 1305 C C . ASN A 1 149 ? -56.992 5.706 86.157 1.00 80.56 149 ASN A C 1
ATOM 1307 O O . ASN A 1 149 ? -57.220 6.864 86.512 1.00 80.56 149 ASN A O 1
ATOM 1311 N N . LYS A 1 150 ? -57.653 5.151 85.130 1.00 75.81 150 LYS A N 1
ATOM 1312 C CA . LYS A 1 150 ? -58.705 5.873 84.408 1.00 75.81 150 LYS A CA 1
ATOM 1313 C C . LYS A 1 150 ? -59.935 6.005 85.310 1.00 75.81 150 LYS A C 1
ATOM 1315 O O . LYS A 1 150 ? -60.470 4.980 85.741 1.00 75.81 150 LYS A O 1
ATOM 1320 N N . PRO A 1 151 ? -60.427 7.231 85.572 1.00 74.62 151 PRO A N 1
ATOM 1321 C CA . PRO A 1 151 ? -61.703 7.395 86.248 1.00 74.62 151 PRO A CA 1
ATOM 1322 C C . PRO A 1 151 ? -62.786 6.722 85.403 1.00 74.62 151 PRO A C 1
ATOM 1324 O O . PRO A 1 151 ? -62.756 6.793 84.171 1.00 74.62 151 PRO A O 1
ATOM 1327 N N . ARG A 1 152 ? -63.733 6.044 86.064 1.00 68.38 152 ARG A N 1
ATOM 1328 C CA . ARG A 1 152 ? -64.877 5.419 85.393 1.00 68.38 152 ARG A CA 1
ATOM 1329 C C . ARG A 1 152 ? -65.530 6.484 84.496 1.00 68.38 152 ARG A C 1
ATOM 1331 O O . ARG A 1 152 ? -65.933 7.517 85.033 1.00 68.38 152 ARG A O 1
ATOM 1338 N N . PRO A 1 153 ? -65.614 6.276 83.166 1.00 68.50 153 PRO A N 1
ATOM 1339 C CA . PRO A 1 153 ? -66.243 7.246 82.286 1.00 68.50 153 PRO A CA 1
ATOM 1340 C C . PRO A 1 153 ? -67.665 7.483 82.780 1.00 68.50 153 PRO A C 1
ATOM 1342 O O . PRO A 1 153 ? -68.448 6.538 82.903 1.00 68.50 153 PRO A O 1
ATOM 1345 N N . VAL A 1 154 ? -67.983 8.730 83.116 1.00 64.06 154 VAL A N 1
ATOM 1346 C CA . VAL A 1 154 ? -69.367 9.109 83.385 1.00 64.06 154 VAL A CA 1
ATOM 1347 C C . VAL A 1 154 ? -70.105 8.945 82.063 1.00 64.06 154 VAL A C 1
ATOM 1349 O O . VAL A 1 154 ? -69.647 9.444 81.033 1.00 64.06 154 VAL A O 1
ATOM 1352 N N . LEU A 1 155 ? -71.197 8.182 82.089 1.00 62.06 155 LEU A N 1
ATOM 1353 C CA . LEU A 1 155 ? -72.025 7.850 80.935 1.00 62.06 155 LEU A CA 1
ATOM 1354 C C . LEU A 1 155 ? -72.721 9.127 80.429 1.00 62.06 155 LEU A C 1
ATOM 1356 O O . LEU A 1 155 ? -73.884 9.368 80.719 1.00 62.06 155 LEU A O 1
ATOM 1360 N N . ASN A 1 156 ? -71.984 9.997 79.740 1.00 61.91 156 ASN A N 1
ATOM 1361 C CA . ASN A 1 156 ? -72.485 11.279 79.257 1.00 61.91 156 ASN A CA 1
ATOM 1362 C C . ASN A 1 156 ? -72.818 11.179 77.770 1.00 61.91 156 ASN A C 1
ATOM 1364 O O . ASN A 1 156 ? -72.205 11.813 76.915 1.00 61.91 156 ASN A O 1
ATOM 1368 N N . SER A 1 157 ? -73.800 10.344 77.457 1.00 59.91 157 SER A N 1
ATOM 1369 C CA . SER A 1 157 ? -74.422 10.261 76.139 1.00 59.91 157 SER A CA 1
ATOM 1370 C C . SER A 1 157 ? -75.498 11.341 76.017 1.00 59.91 157 SER A C 1
ATOM 1372 O O . SER A 1 157 ? -76.687 11.057 75.952 1.00 59.91 157 SER A O 1
ATOM 1374 N N . TYR A 1 158 ? -75.108 12.614 76.010 1.00 64.50 158 TYR A N 1
ATOM 1375 C CA . TYR A 1 158 ? -76.047 13.684 75.673 1.00 64.50 158 TYR A CA 1
ATOM 1376 C C . TYR A 1 158 ? -75.988 13.972 74.177 1.00 64.50 158 TYR A C 1
ATOM 1378 O O . TYR A 1 158 ? -74.931 14.296 73.640 1.00 64.50 158 TYR A O 1
ATOM 1386 N N . GLY A 1 159 ? -77.137 13.871 73.511 1.00 62.25 159 GLY A N 1
ATOM 1387 C CA . GLY A 1 159 ? -77.311 14.296 72.128 1.00 62.25 159 GLY A CA 1
ATOM 1388 C C . GLY A 1 159 ? -78.401 15.359 72.037 1.00 62.25 159 GLY A C 1
ATOM 1389 O O . GLY A 1 159 ? -79.427 15.287 72.714 1.00 62.25 159 GLY A O 1
ATOM 1390 N N . TYR A 1 160 ? -78.177 16.369 71.203 1.00 61.41 160 TYR A N 1
ATOM 1391 C CA . TYR A 1 160 ? -79.201 17.354 70.871 1.00 61.41 160 TYR A CA 1
ATOM 1392 C C . TYR A 1 160 ? -80.116 16.773 69.792 1.00 61.41 160 TYR A C 1
ATOM 1394 O O . TYR A 1 160 ? -79.698 16.589 68.652 1.00 61.41 160 TYR A O 1
ATOM 1402 N N . VAL A 1 161 ? -81.369 16.494 70.146 1.00 60.62 161 VAL A N 1
ATOM 1403 C CA . VAL A 1 161 ? -82.425 16.127 69.192 1.00 60.62 161 VAL A CA 1
ATOM 1404 C C . VAL A 1 161 ? -83.497 17.206 69.268 1.00 60.62 161 VAL A C 1
ATOM 1406 O O . VAL A 1 161 ? -83.982 17.525 70.351 1.00 60.62 161 VAL A O 1
ATOM 1409 N N . ASN A 1 162 ? -83.837 17.807 68.124 1.00 56.06 162 ASN A N 1
ATOM 1410 C CA . ASN A 1 162 ? -84.887 18.828 67.992 1.00 56.06 162 ASN A CA 1
ATOM 1411 C C . ASN A 1 162 ? -84.791 19.981 69.013 1.00 56.06 162 ASN A C 1
ATOM 1413 O O . ASN A 1 162 ? -85.786 20.385 69.612 1.00 56.06 162 ASN A O 1
ATOM 1417 N N . GLY A 1 163 ? -83.579 20.498 69.241 1.00 67.44 163 GLY A N 1
ATOM 1418 C CA . GLY A 1 163 ? -83.355 21.653 70.118 1.00 67.44 163 GLY A CA 1
ATOM 1419 C C . GLY A 1 163 ? -83.480 21.372 71.621 1.00 67.44 163 GLY A C 1
ATOM 1420 O O . GLY A 1 163 ? -83.422 22.317 72.403 1.00 67.44 163 GLY A O 1
ATOM 1421 N N . LYS A 1 164 ? -83.618 20.106 72.047 1.00 63.81 164 LYS A N 1
ATOM 1422 C CA . LYS A 1 164 ? -83.619 19.711 73.464 1.00 63.81 164 LYS A CA 1
ATOM 1423 C C . LYS A 1 164 ? -82.469 18.751 73.773 1.00 63.81 164 LYS A C 1
ATOM 1425 O O . LYS A 1 164 ? -82.241 17.780 73.049 1.00 63.81 164 LYS A O 1
ATOM 1430 N N . LEU A 1 165 ? -81.758 19.021 74.869 1.00 63.44 165 LEU A N 1
ATOM 1431 C CA . LEU A 1 165 ? -80.711 18.147 75.397 1.00 63.44 165 LEU A CA 1
ATOM 1432 C C . LEU A 1 165 ? -81.370 16.866 75.925 1.00 63.44 165 LEU A C 1
ATOM 1434 O O . LEU A 1 165 ? -82.017 16.889 76.970 1.00 63.44 165 LEU A O 1
ATOM 1438 N N . THR A 1 166 ? -81.244 15.766 75.186 1.00 60.31 166 THR A N 1
ATOM 1439 C CA . THR A 1 166 ? -81.828 14.475 75.569 1.00 60.31 166 THR A CA 1
ATOM 1440 C C . THR A 1 166 ? -80.692 13.497 75.859 1.00 60.31 166 THR A C 1
ATOM 1442 O O . THR A 1 166 ? -79.768 13.346 75.057 1.00 60.31 166 THR A O 1
ATOM 1445 N N . GLY A 1 167 ? -80.721 12.868 77.038 1.00 61.25 167 GLY A N 1
ATOM 1446 C CA . GLY A 1 167 ? -79.794 11.794 77.391 1.00 61.25 167 GLY A CA 1
ATOM 1447 C C . GLY A 1 167 ? -80.146 10.539 76.598 1.00 61.25 167 GLY A C 1
ATOM 1448 O O . GLY A 1 167 ? -81.229 9.985 76.769 1.00 61.25 167 GLY A O 1
ATOM 1449 N N . TYR A 1 168 ? -79.260 10.108 75.708 1.00 58.94 168 TYR A N 1
ATOM 1450 C CA . TYR A 1 168 ? -79.373 8.841 74.998 1.00 58.94 168 TYR A CA 1
ATOM 1451 C C . TYR A 1 168 ? -79.073 7.709 75.978 1.00 58.94 168 TYR A C 1
ATOM 1453 O O . TYR A 1 168 ? -77.923 7.493 76.347 1.00 58.94 168 TYR A O 1
ATOM 1461 N N . TYR A 1 169 ? -80.091 6.981 76.422 1.00 55.72 169 TYR A N 1
ATOM 1462 C CA . TYR A 1 169 ? -79.868 5.746 77.163 1.00 55.72 169 TYR A CA 1
ATOM 1463 C C . TYR A 1 169 ? -79.421 4.654 76.189 1.00 55.72 169 TYR A C 1
ATOM 1465 O O . TYR A 1 169 ? -80.119 4.354 75.227 1.00 55.72 169 TYR A O 1
ATOM 1473 N N . ASP A 1 170 ? -78.261 4.079 76.489 1.00 57.53 170 ASP A N 1
ATOM 1474 C CA . ASP A 1 170 ? -77.641 2.915 75.857 1.00 57.53 170 ASP A CA 1
ATOM 1475 C C . ASP A 1 170 ? -77.109 3.097 74.418 1.00 57.53 170 ASP A C 1
ATOM 1477 O O . ASP A 1 170 ? -77.744 3.670 73.533 1.00 57.53 170 ASP A O 1
ATOM 1481 N N . ALA A 1 171 ? -75.913 2.555 74.170 1.00 55.12 171 ALA A N 1
ATOM 1482 C CA . ALA A 1 171 ? -75.225 2.581 72.872 1.00 55.12 171 ALA A CA 1
ATOM 1483 C C . ALA A 1 171 ? -75.964 1.777 71.777 1.00 55.12 171 ALA A C 1
ATOM 1485 O O . ALA A 1 171 ? -75.568 1.790 70.612 1.00 55.12 171 ALA A O 1
ATOM 1486 N N . SER A 1 172 ? -77.048 1.104 72.165 1.00 58.16 172 SER A N 1
ATOM 1487 C CA . SER A 1 172 ? -77.979 0.351 71.325 1.00 58.16 172 SER A CA 1
ATOM 1488 C C . SER A 1 172 ? -79.087 1.222 70.711 1.00 58.16 172 SER A C 1
ATOM 1490 O O . SER A 1 172 ? -79.810 0.763 69.829 1.00 58.16 172 SER A O 1
ATOM 1492 N N . SER A 1 173 ? -79.232 2.478 71.144 1.00 61.34 173 SER A N 1
ATOM 1493 C CA . SER A 1 173 ? -80.331 3.369 70.750 1.00 61.34 173 SER A CA 1
ATOM 1494 C C . SER A 1 173 ? -80.003 4.199 69.508 1.00 61.34 173 SER A C 1
ATOM 1496 O O . SER A 1 173 ? -80.104 5.427 69.518 1.00 61.34 173 SER A O 1
ATOM 1498 N N . TYR A 1 174 ? -79.604 3.544 68.418 1.00 67.44 174 TYR A N 1
ATOM 1499 C CA . TYR A 1 174 ? -79.641 4.196 67.110 1.00 67.44 174 TYR A CA 1
ATOM 1500 C C . TYR A 1 174 ? -81.085 4.149 66.604 1.00 67.44 174 TYR A C 1
ATOM 1502 O O . TYR A 1 174 ? -81.620 3.048 66.444 1.00 67.44 174 TYR A O 1
ATOM 1510 N N . PRO A 1 175 ? -81.749 5.296 66.350 1.00 73.19 175 PRO A N 1
ATOM 1511 C CA . PRO A 1 175 ? -83.035 5.255 65.674 1.00 73.19 175 PRO A CA 1
ATOM 1512 C C . PRO A 1 175 ? -82.839 4.536 64.339 1.00 73.19 175 PRO A C 1
ATOM 1514 O O . PRO A 1 175 ? -81.844 4.774 63.648 1.00 73.19 175 PRO A O 1
ATOM 1517 N N . ALA A 1 176 ? -83.765 3.637 63.998 1.00 70.19 176 ALA A N 1
ATOM 1518 C CA . ALA A 1 176 ? -83.716 2.932 62.726 1.00 70.19 176 ALA A CA 1
ATOM 1519 C C . ALA A 1 176 ? -83.546 3.974 61.604 1.00 70.19 176 ALA A C 1
ATOM 1521 O O . ALA A 1 176 ? -84.336 4.924 61.546 1.00 70.19 176 ALA A O 1
ATOM 1522 N N . PRO A 1 177 ? -82.498 3.869 60.764 1.00 76.31 177 PRO A N 1
ATOM 1523 C CA . PRO A 1 177 ? -82.262 4.856 59.726 1.00 76.31 177 PRO A CA 1
ATOM 1524 C C . PRO A 1 177 ? -83.503 4.922 58.839 1.00 76.31 177 PRO A C 1
ATOM 1526 O O . PRO A 1 177 ? -83.971 3.901 58.341 1.00 76.31 177 PRO A O 1
ATOM 1529 N N . ALA A 1 178 ? -84.040 6.128 58.645 1.00 74.19 178 ALA A N 1
ATOM 1530 C CA . ALA A 1 178 ? -85.276 6.342 57.887 1.00 74.19 178 ALA A CA 1
ATOM 1531 C C . ALA A 1 178 ? -85.173 5.888 56.417 1.00 74.19 178 ALA A C 1
ATOM 1533 O O . ALA A 1 178 ? -86.178 5.783 55.719 1.00 74.19 178 ALA A O 1
ATOM 1534 N N . PHE A 1 179 ? -83.956 5.620 55.944 1.00 80.75 179 PHE A N 1
ATOM 1535 C CA . PHE A 1 179 ? -83.666 5.149 54.606 1.00 80.75 179 PHE A CA 1
ATOM 1536 C C . PHE A 1 179 ? -82.564 4.088 54.653 1.00 80.75 179 PHE A C 1
ATOM 1538 O O . PHE A 1 179 ? -81.458 4.347 55.130 1.00 80.75 179 PHE A O 1
ATOM 1545 N N . TYR A 1 180 ? -82.859 2.902 54.124 1.00 78.06 180 TYR A N 1
ATOM 1546 C CA . TYR A 1 180 ? -81.865 1.874 53.829 1.00 78.06 180 TYR A CA 1
ATOM 1547 C C . TYR A 1 180 ? -81.597 1.909 52.327 1.00 78.06 180 TYR A C 1
ATOM 1549 O O . TYR A 1 180 ? -82.541 1.839 51.544 1.00 78.06 180 TYR A O 1
ATOM 1557 N N . ASN A 1 181 ? -80.334 2.015 51.908 1.00 80.12 181 ASN A N 1
ATOM 1558 C CA . ASN A 1 181 ? -79.991 1.897 50.493 1.00 80.12 181 ASN A CA 1
ATOM 1559 C C . ASN A 1 181 ? -80.149 0.420 50.077 1.00 80.12 181 ASN A C 1
ATOM 1561 O O . ASN A 1 181 ? -79.361 -0.409 50.538 1.00 80.12 181 ASN A O 1
ATOM 1565 N N . PRO A 1 182 ? -81.140 0.059 49.237 1.00 80.75 182 PRO A N 1
ATOM 1566 C CA . PRO A 1 182 ? -81.419 -1.338 48.906 1.00 80.75 182 PRO A CA 1
ATOM 1567 C C . PRO A 1 182 ? -80.373 -1.945 47.960 1.00 80.75 182 PRO A C 1
ATOM 1569 O O . PRO A 1 182 ? -80.391 -3.148 47.713 1.00 80.75 182 PRO A O 1
ATOM 1572 N N . ILE A 1 183 ? -79.471 -1.129 47.403 1.00 76.69 183 ILE A N 1
ATOM 1573 C CA . ILE A 1 183 ? -78.410 -1.592 46.514 1.00 76.69 183 ILE A CA 1
ATOM 1574 C C . ILE A 1 183 ? -77.208 -1.976 47.388 1.00 76.69 183 ILE A C 1
ATOM 1576 O O . ILE A 1 183 ? -76.564 -1.080 47.943 1.00 76.69 183 ILE A O 1
ATOM 1580 N N . PRO A 1 184 ? -76.867 -3.274 47.514 1.00 78.38 184 PRO A N 1
ATOM 1581 C CA . PRO A 1 184 ? -75.664 -3.674 48.229 1.00 78.38 184 PRO A CA 1
ATOM 1582 C C . PRO A 1 184 ? -74.451 -3.030 47.556 1.00 78.38 184 PRO A C 1
ATOM 1584 O O . PRO A 1 184 ? -74.405 -2.929 46.326 1.00 78.38 184 PRO A O 1
ATOM 1587 N N . TRP A 1 185 ? -73.478 -2.592 48.357 1.00 77.44 185 TRP A N 1
ATOM 1588 C CA . TRP A 1 185 ? -72.225 -2.027 47.860 1.00 77.44 185 TRP A CA 1
ATOM 1589 C C . TRP A 1 185 ? -71.587 -3.011 46.880 1.00 77.44 185 TRP A C 1
ATOM 1591 O O . TRP A 1 185 ? -71.045 -4.043 47.275 1.00 77.44 185 TRP A O 1
ATOM 1601 N N . LYS A 1 186 ? -71.691 -2.716 45.581 1.00 77.25 186 LYS A N 1
ATOM 1602 C CA . LYS A 1 186 ? -71.040 -3.522 44.555 1.00 77.25 186 LYS A CA 1
ATOM 1603 C C . LYS A 1 186 ? -69.544 -3.213 44.625 1.00 77.25 186 LYS A C 1
ATOM 1605 O O . LYS A 1 186 ? -69.191 -2.031 44.600 1.00 77.25 186 LYS A O 1
ATOM 1610 N N . PRO A 1 187 ? -68.666 -4.228 44.708 1.00 83.50 187 PRO A N 1
ATOM 1611 C CA . PRO A 1 187 ? -67.233 -4.017 44.569 1.00 83.50 187 PRO A CA 1
ATOM 1612 C C . PRO A 1 187 ? -66.963 -3.210 43.299 1.00 83.50 187 PRO A C 1
ATOM 1614 O O . PRO A 1 187 ? -67.525 -3.513 42.243 1.00 83.50 187 PRO A O 1
ATOM 1617 N N . ILE A 1 188 ? -66.132 -2.173 43.399 1.00 77.94 188 ILE A N 1
ATOM 1618 C CA . ILE A 1 188 ? -65.723 -1.402 42.225 1.00 77.94 188 ILE A CA 1
ATOM 1619 C C . ILE A 1 188 ? -64.980 -2.380 41.301 1.00 77.94 188 ILE A C 1
ATOM 1621 O O . ILE A 1 188 ? -64.015 -3.004 41.754 1.00 77.94 188 ILE A O 1
ATOM 1625 N N . PRO A 1 189 ? -65.412 -2.568 40.040 1.00 77.62 189 PRO A N 1
ATOM 1626 C CA . PRO A 1 189 ? -64.727 -3.465 39.125 1.00 77.62 189 PRO A CA 1
ATOM 1627 C C . PRO A 1 189 ? -63.303 -2.954 38.906 1.00 77.62 189 PRO A C 1
ATOM 1629 O O . PRO A 1 189 ? -63.094 -1.864 38.372 1.00 77.62 189 PRO A O 1
ATOM 1632 N N . VAL A 1 190 ? -62.320 -3.739 39.349 1.00 79.06 190 VAL A N 1
ATOM 1633 C CA . VAL A 1 190 ? -60.907 -3.451 39.108 1.00 79.06 190 VAL A CA 1
ATOM 1634 C C . VAL A 1 190 ? -60.684 -3.558 37.598 1.00 79.06 190 VAL A C 1
ATOM 1636 O O . VAL A 1 190 ? -60.998 -4.608 37.025 1.00 79.06 190 VAL A O 1
ATOM 1639 N N . PRO A 1 191 ? -60.197 -2.503 36.919 1.00 81.25 191 PRO A N 1
ATOM 1640 C CA . PRO A 1 191 ? -59.917 -2.600 35.497 1.00 81.25 191 PRO A CA 1
ATOM 1641 C C . PRO A 1 191 ? -58.891 -3.719 35.272 1.00 81.25 191 PRO A C 1
ATOM 1643 O O . PRO A 1 191 ? -57.934 -3.830 36.046 1.00 81.25 191 PRO A O 1
ATOM 1646 N N . PRO A 1 192 ? -59.072 -4.566 34.241 1.00 77.56 192 PRO A N 1
ATOM 1647 C CA . PRO A 1 192 ? -58.103 -5.607 33.940 1.00 77.56 192 PRO A CA 1
ATOM 1648 C C . PRO A 1 192 ? -56.727 -4.964 33.718 1.00 77.56 192 PRO A C 1
ATOM 1650 O O . PRO A 1 192 ? -56.658 -3.890 33.104 1.00 77.56 192 PRO A O 1
ATOM 1653 N N . PRO A 1 193 ? -55.636 -5.592 34.196 1.00 74.19 193 PRO A N 1
ATOM 1654 C CA . PRO A 1 193 ? -54.298 -5.082 33.950 1.00 74.19 193 PRO A CA 1
ATOM 1655 C C . PRO A 1 193 ? -54.113 -4.905 32.438 1.00 74.19 193 PRO A C 1
ATOM 1657 O O . PRO A 1 193 ? -54.600 -5.740 31.661 1.00 74.19 193 PRO A O 1
ATOM 1660 N N . PRO A 1 194 ? -53.474 -3.807 31.999 1.00 69.19 194 PRO A N 1
ATOM 1661 C CA . PRO A 1 194 ? -53.290 -3.542 30.584 1.00 69.19 194 PRO A CA 1
ATOM 1662 C C . PRO A 1 194 ? -52.620 -4.763 29.967 1.00 69.19 194 PRO A C 1
ATOM 1664 O O . PRO A 1 194 ? -51.547 -5.169 30.408 1.00 69.19 194 PRO A O 1
ATOM 1667 N N . LYS A 1 195 ? -53.285 -5.373 28.976 1.00 59.75 195 LYS A N 1
ATOM 1668 C CA . LYS A 1 195 ? -52.703 -6.462 28.194 1.00 59.75 195 LYS A CA 1
ATOM 1669 C C . LYS A 1 195 ? -51.353 -5.960 27.721 1.00 59.75 195 LYS A C 1
ATOM 1671 O O . LYS A 1 195 ? -51.302 -4.991 26.960 1.00 59.75 195 LYS A O 1
ATOM 1676 N N . GLU A 1 196 ? -50.282 -6.578 28.209 1.00 57.34 196 GLU A N 1
ATOM 1677 C CA . GLU A 1 196 ? -48.962 -6.325 27.676 1.00 57.34 196 GLU A CA 1
ATOM 1678 C C . GLU A 1 196 ? -49.058 -6.575 26.181 1.00 57.34 196 GLU A C 1
ATOM 1680 O O . GLU A 1 196 ? -49.292 -7.691 25.713 1.00 57.34 196 GLU A O 1
ATOM 1685 N N . ALA A 1 197 ? -48.969 -5.487 25.422 1.00 51.75 197 ALA A N 1
ATOM 1686 C CA . ALA A 1 197 ? -48.705 -5.580 24.017 1.00 51.75 197 ALA A CA 1
ATOM 1687 C C . ALA A 1 197 ? -47.377 -6.325 23.926 1.00 51.75 197 ALA A C 1
ATOM 1689 O O . ALA A 1 197 ? -46.324 -5.754 24.217 1.00 51.75 197 ALA A O 1
ATOM 1690 N N . THR A 1 198 ? -47.442 -7.588 23.515 1.00 48.97 198 THR A N 1
ATOM 1691 C CA . THR A 1 198 ? -46.369 -8.288 22.825 1.00 48.97 198 THR A CA 1
ATOM 1692 C C . THR A 1 198 ? -45.970 -7.424 21.633 1.00 48.97 198 THR A C 1
ATOM 1694 O O . THR A 1 198 ? -46.390 -7.603 20.492 1.00 48.97 198 THR A O 1
ATOM 1697 N N . LYS A 1 199 ? -45.160 -6.403 21.915 1.00 48.34 199 LYS A N 1
ATOM 1698 C CA . LYS A 1 199 ? -44.422 -5.639 20.929 1.00 48.34 199 LYS A CA 1
ATOM 1699 C C . LYS A 1 199 ? -43.302 -6.550 20.472 1.00 48.34 199 LYS A C 1
ATOM 1701 O O . LYS A 1 199 ? -42.167 -6.457 20.925 1.00 48.34 199 LYS A O 1
ATOM 1706 N N . ASN A 1 200 ? -43.651 -7.405 19.518 1.00 42.25 200 ASN A N 1
ATOM 1707 C CA . ASN A 1 200 ? -42.737 -7.761 18.452 1.00 42.25 200 ASN A CA 1
ATOM 1708 C C . ASN A 1 200 ? -42.086 -6.457 17.978 1.00 42.25 200 ASN A C 1
ATOM 1710 O O . ASN A 1 200 ? -42.759 -5.557 17.466 1.00 42.25 200 ASN A O 1
ATOM 1714 N N . VAL A 1 201 ? -40.784 -6.326 18.215 1.00 46.00 201 VAL A N 1
ATOM 1715 C CA . VAL A 1 201 ? -39.975 -5.216 17.720 1.00 46.00 201 VAL A CA 1
ATOM 1716 C C . VAL A 1 201 ? -39.810 -5.416 16.213 1.00 46.00 201 VAL A C 1
ATOM 1718 O O . VAL A 1 201 ? -38.773 -5.845 15.726 1.00 46.00 201 VAL A O 1
ATOM 1721 N N . SER A 1 202 ? -40.864 -5.124 15.450 1.00 45.47 202 SER A N 1
ATOM 1722 C CA . SER A 1 202 ? -40.755 -4.860 14.021 1.00 45.47 202 SER A CA 1
ATOM 1723 C C . SER A 1 202 ? -40.530 -3.362 13.853 1.00 45.47 202 SER A C 1
ATOM 1725 O O . SER A 1 202 ? -41.429 -2.547 14.077 1.00 45.47 202 SER A O 1
ATOM 1727 N N . ALA A 1 203 ? -39.305 -2.995 13.495 1.00 48.03 203 ALA A N 1
ATOM 1728 C CA . ALA A 1 203 ? -38.919 -1.632 13.175 1.00 48.03 203 ALA A CA 1
ATOM 1729 C C . ALA A 1 203 ? -39.812 -1.048 12.062 1.00 48.03 203 ALA A C 1
ATOM 1731 O O . ALA A 1 203 ? -39.674 -1.396 10.890 1.00 48.03 203 ALA A O 1
ATOM 1732 N N . LYS A 1 204 ? -40.697 -0.105 12.409 1.00 46.22 204 LYS A N 1
ATOM 1733 C CA . LYS A 1 204 ? -41.324 0.808 11.443 1.00 46.22 204 LYS A CA 1
ATOM 1734 C C . LYS A 1 204 ? -40.858 2.239 11.701 1.00 46.22 204 LYS A C 1
ATOM 1736 O O . LYS A 1 204 ? -41.094 2.834 12.748 1.00 46.22 204 LYS A O 1
ATOM 1741 N N . LYS A 1 205 ? -40.145 2.744 10.694 1.00 46.78 205 LYS A N 1
ATOM 1742 C CA . LYS A 1 205 ? -39.552 4.075 10.554 1.00 46.78 205 LYS A CA 1
ATOM 1743 C C . LY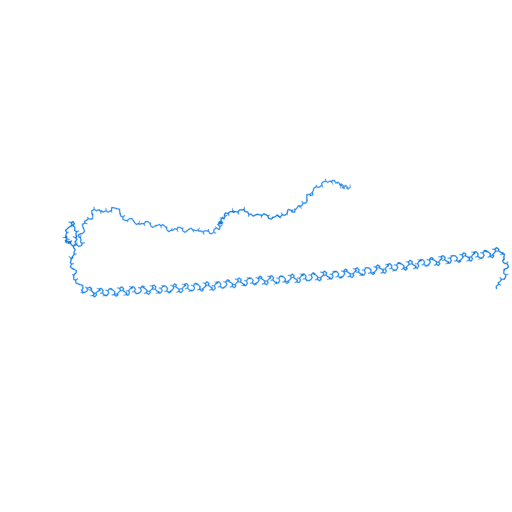S A 1 205 ? -40.608 5.173 10.748 1.00 46.78 205 LYS A C 1
ATOM 1745 O O . LYS A 1 205 ? -41.652 5.137 10.102 1.00 46.78 205 LYS A O 1
ATOM 1750 N N . LYS A 1 206 ? -40.309 6.187 11.568 1.00 47.19 206 LYS A N 1
ATOM 1751 C CA . LYS A 1 206 ? -41.064 7.450 11.580 1.00 47.19 206 LYS A CA 1
ATOM 1752 C C . LYS A 1 206 ? -40.661 8.284 10.361 1.00 47.19 206 LYS A C 1
ATOM 1754 O O . LYS A 1 206 ? -39.477 8.540 10.152 1.00 47.19 206 LYS A O 1
ATOM 1759 N N . LYS A 1 207 ? -41.647 8.696 9.561 1.00 46.94 207 LYS A N 1
ATOM 1760 C CA . LYS A 1 207 ? -41.480 9.703 8.507 1.00 46.94 207 LYS A CA 1
ATOM 1761 C C . LYS A 1 207 ? -41.281 11.085 9.145 1.00 46.94 207 LYS A C 1
ATOM 1763 O O . LYS A 1 207 ? -42.022 11.452 10.051 1.00 46.94 207 LYS A O 1
ATOM 1768 N N . ARG A 1 208 ? -40.294 11.837 8.652 1.00 47.84 208 ARG A N 1
ATOM 1769 C CA . ARG A 1 208 ? -40.173 13.299 8.800 1.00 47.84 208 ARG A CA 1
ATOM 1770 C C . ARG A 1 208 ? -40.765 13.973 7.548 1.00 47.84 208 ARG A C 1
ATOM 1772 O O . ARG A 1 208 ? -40.715 13.353 6.483 1.00 47.84 208 ARG A O 1
ATOM 1779 N N . PRO A 1 209 ? -41.309 15.199 7.650 1.00 47.03 209 PRO A N 1
ATOM 1780 C CA . PRO A 1 209 ? -41.807 15.938 6.495 1.00 47.03 209 PRO A CA 1
ATOM 1781 C C . PRO A 1 209 ? -40.644 16.394 5.603 1.00 47.03 209 PRO A C 1
ATOM 1783 O O . PRO A 1 209 ? -39.592 16.809 6.089 1.00 47.03 209 PRO A O 1
ATOM 1786 N N . VAL A 1 210 ? -40.847 16.278 4.292 1.00 41.19 210 VAL A N 1
ATOM 1787 C CA . VAL A 1 210 ? -39.925 16.718 3.242 1.00 41.19 210 VAL A CA 1
ATOM 1788 C C . VAL A 1 210 ? -40.195 18.198 2.970 1.00 41.19 210 VAL A C 1
ATOM 1790 O O . VAL A 1 210 ? -41.261 18.542 2.475 1.00 41.19 210 VAL A O 1
ATOM 1793 N N . SER A 1 211 ? -39.227 19.057 3.291 1.00 46.81 211 SER A N 1
ATOM 1794 C CA . SER A 1 211 ? -39.037 20.351 2.629 1.00 46.81 211 SER A CA 1
ATOM 1795 C C . SER A 1 211 ? -37.923 20.145 1.605 1.00 46.81 211 SER A C 1
ATOM 1797 O O . SER A 1 211 ? -36.809 19.762 1.968 1.00 46.81 211 SER A O 1
ATOM 1799 N N . SER A 1 212 ? -38.253 20.280 0.322 1.00 46.12 212 SER A N 1
ATOM 1800 C CA . SER A 1 212 ? -37.359 20.019 -0.804 1.00 46.12 212 SER A CA 1
ATOM 1801 C C . SER A 1 212 ? -36.919 21.328 -1.447 1.00 46.12 212 SER A C 1
ATOM 1803 O O . SER A 1 212 ? -37.623 21.857 -2.299 1.00 46.12 212 SER A O 1
ATOM 1805 N N . GLN A 1 213 ? -35.725 21.800 -1.100 1.00 55.81 213 GLN A N 1
ATOM 1806 C CA . GLN A 1 213 ? -34.953 22.687 -1.965 1.00 55.81 213 GLN A CA 1
ATOM 1807 C C . GLN A 1 213 ? -33.472 22.307 -1.842 1.00 55.81 213 GLN A C 1
ATOM 1809 O O . GLN A 1 213 ? -32.763 22.775 -0.956 1.00 55.81 213 GLN A O 1
ATOM 1814 N N . SER A 1 214 ? -32.995 21.425 -2.721 1.00 41.28 214 SER A N 1
ATOM 1815 C CA . SER A 1 214 ? -31.563 21.303 -3.006 1.00 41.28 214 SER A CA 1
ATOM 1816 C C . SER A 1 214 ? -31.315 20.763 -4.418 1.00 41.28 214 SER A C 1
ATOM 1818 O O . SER A 1 214 ? -31.611 19.624 -4.767 1.00 41.28 214 SER A O 1
ATOM 1820 N N . TYR A 1 215 ? -30.821 21.684 -5.243 1.00 41.75 215 TYR A N 1
ATOM 1821 C CA . TYR A 1 215 ? -29.690 21.560 -6.162 1.00 41.75 215 TYR A CA 1
ATOM 1822 C C . TYR A 1 215 ? -29.217 20.130 -6.507 1.00 41.75 215 TYR A C 1
ATOM 1824 O O . TYR A 1 215 ? -28.657 19.418 -5.673 1.00 41.75 215 TYR A O 1
ATOM 1832 N N . ARG A 1 216 ? -29.375 19.741 -7.780 1.00 44.22 216 ARG A N 1
ATOM 1833 C CA . ARG A 1 216 ? -28.751 18.546 -8.372 1.00 44.22 216 ARG A CA 1
ATOM 1834 C C . ARG A 1 216 ? -27.308 18.851 -8.801 1.00 44.22 216 ARG A C 1
ATOM 1836 O O . ARG A 1 216 ? -27.127 19.775 -9.592 1.00 44.22 216 ARG A O 1
ATOM 1843 N N . PRO A 1 217 ? -26.306 18.029 -8.444 1.00 44.28 217 PRO A N 1
ATOM 1844 C CA . PRO A 1 217 ? -25.086 17.925 -9.224 1.00 44.28 217 PRO A CA 1
ATOM 1845 C C . PRO A 1 217 ? -25.311 16.981 -10.414 1.00 44.28 217 PRO A C 1
ATOM 1847 O O . PRO A 1 217 ? -25.872 15.891 -10.300 1.00 44.28 217 PRO A O 1
ATOM 1850 N N . ASN A 1 218 ? -24.888 17.459 -11.576 1.00 48.56 218 ASN A N 1
ATOM 1851 C CA . ASN A 1 218 ? -25.005 16.846 -12.889 1.00 48.56 218 ASN A CA 1
ATOM 1852 C C . ASN A 1 218 ? -23.953 15.729 -13.048 1.00 48.56 218 ASN A C 1
ATOM 1854 O O . ASN A 1 218 ? -22.759 16.022 -13.070 1.00 48.56 218 ASN A O 1
ATOM 1858 N N . VAL A 1 219 ? -24.372 14.464 -13.173 1.00 44.25 219 VAL A N 1
ATOM 1859 C CA . VAL A 1 219 ? -23.489 13.377 -13.632 1.00 44.25 219 VAL A CA 1
ATOM 1860 C C . VAL A 1 219 ? -23.796 13.124 -15.098 1.00 44.25 219 VAL A C 1
ATOM 1862 O O . VAL A 1 219 ? -24.875 12.660 -15.464 1.00 44.25 219 VAL A O 1
ATOM 1865 N N . ARG A 1 220 ? -22.817 13.487 -15.926 1.00 46.53 220 ARG A N 1
ATOM 1866 C CA . ARG A 1 220 ? -22.813 13.331 -17.376 1.00 46.53 220 ARG A CA 1
ATOM 1867 C C . ARG A 1 220 ? -23.013 11.865 -17.756 1.00 46.53 220 ARG A C 1
ATOM 1869 O O . ARG A 1 220 ? -22.296 10.981 -17.292 1.00 46.53 220 ARG A O 1
ATOM 1876 N N . SER A 1 221 ? -23.966 11.646 -18.647 1.00 47.84 221 SER A N 1
ATOM 1877 C CA . SER A 1 221 ? -24.137 10.435 -19.434 1.00 47.84 221 SER A CA 1
ATOM 1878 C C . SER A 1 221 ? -22.886 10.169 -20.278 1.00 47.84 221 SER A C 1
ATOM 1880 O O . SER A 1 221 ? -22.473 10.993 -21.092 1.00 47.84 221 SER A O 1
ATOM 1882 N N . ILE A 1 222 ? -22.287 8.992 -20.102 1.00 43.19 222 ILE A N 1
ATOM 1883 C CA . ILE A 1 222 ? -21.337 8.432 -21.065 1.00 43.19 222 ILE A CA 1
ATOM 1884 C C . ILE A 1 222 ? -22.179 7.867 -22.211 1.00 43.19 222 ILE A C 1
ATOM 1886 O O . ILE A 1 222 ? -22.818 6.824 -22.075 1.00 43.19 222 ILE A O 1
ATOM 1890 N N . ASN A 1 223 ? -22.218 8.595 -23.325 1.00 46.03 223 ASN A N 1
ATOM 1891 C CA . ASN A 1 223 ? -22.750 8.101 -24.588 1.00 46.03 223 ASN A CA 1
ATOM 1892 C C . ASN A 1 223 ? -21.890 6.919 -25.062 1.00 46.03 223 ASN A C 1
ATOM 1894 O O . ASN A 1 223 ? -20.681 7.068 -25.231 1.00 46.03 223 ASN A O 1
ATOM 1898 N N . LYS A 1 224 ? -22.511 5.760 -25.302 1.00 51.94 224 LYS A N 1
ATOM 1899 C CA . LYS A 1 224 ? -21.932 4.704 -26.142 1.00 51.94 224 LYS A CA 1
ATOM 1900 C C . LYS A 1 224 ? -22.515 4.851 -27.554 1.00 51.94 224 LYS A C 1
ATOM 1902 O O . LYS A 1 224 ? -23.734 5.014 -27.662 1.00 51.94 224 LYS A O 1
ATOM 1907 N N . PRO A 1 225 ? -21.692 4.843 -28.613 1.00 51.44 225 PRO A N 1
ATOM 1908 C CA . PRO A 1 225 ? -22.175 5.002 -29.977 1.00 51.44 225 PRO A CA 1
ATOM 1909 C C . PRO A 1 225 ? -22.959 3.769 -30.443 1.00 51.44 225 PRO A C 1
ATOM 1911 O O . PRO A 1 225 ? -22.689 2.638 -30.040 1.00 51.44 225 PRO A O 1
ATOM 1914 N N . LYS A 1 226 ? -23.975 4.033 -31.268 1.00 50.16 226 LYS A N 1
ATOM 1915 C CA . LYS A 1 226 ? -24.796 3.043 -31.966 1.00 50.16 226 LYS A CA 1
ATOM 1916 C C . LYS A 1 226 ? -24.048 2.598 -33.221 1.00 50.16 226 LYS A C 1
ATOM 1918 O O . LYS A 1 226 ? -24.054 3.329 -34.207 1.00 50.16 226 LYS A O 1
ATOM 1923 N N . ASP A 1 227 ? -23.481 1.401 -33.200 1.00 44.78 227 ASP A N 1
ATOM 1924 C CA . ASP A 1 227 ? -22.987 0.756 -34.413 1.00 44.78 227 ASP A CA 1
ATOM 1925 C C . ASP A 1 227 ? -24.121 -0.054 -35.046 1.00 44.78 227 ASP A C 1
ATOM 1927 O O . ASP A 1 227 ? -24.485 -1.128 -34.577 1.00 44.78 227 ASP A O 1
ATOM 1931 N N . ASN A 1 228 ? -24.705 0.500 -36.107 1.00 48.59 228 ASN A N 1
ATOM 1932 C CA . ASN A 1 228 ? -25.444 -0.243 -37.123 1.00 48.59 228 ASN A CA 1
ATOM 1933 C C . ASN A 1 228 ? -25.156 0.410 -38.478 1.00 48.59 228 ASN A C 1
ATOM 1935 O O . ASN A 1 228 ? -25.835 1.354 -38.876 1.00 48.59 228 ASN A O 1
ATOM 1939 N N . LEU A 1 229 ? -24.156 -0.112 -39.190 1.00 49.94 229 LEU A N 1
ATOM 1940 C CA . LEU A 1 229 ? -24.054 0.032 -40.638 1.00 49.94 229 LEU A CA 1
ATOM 1941 C C . LEU A 1 229 ? -23.923 -1.356 -41.256 1.00 49.94 229 LEU A C 1
ATOM 1943 O O . LEU A 1 229 ? -22.921 -2.052 -41.127 1.00 49.94 229 LEU A O 1
ATOM 1947 N N . HIS A 1 230 ? -25.013 -1.735 -41.906 1.00 41.12 230 HIS A N 1
ATOM 1948 C CA . HIS A 1 230 ? -25.159 -2.881 -42.776 1.00 41.12 230 HIS A CA 1
ATOM 1949 C C . HIS A 1 230 ? -24.762 -2.422 -44.186 1.00 41.12 230 HIS A C 1
ATOM 1951 O O . HIS A 1 230 ? -25.521 -1.669 -44.784 1.00 41.12 230 HIS A O 1
ATOM 1957 N N . VAL A 1 231 ? -23.610 -2.851 -44.721 1.00 44.34 231 VAL A N 1
ATOM 1958 C CA . VAL A 1 231 ? -23.340 -2.870 -46.175 1.00 44.34 231 VAL A CA 1
ATOM 1959 C C . VAL A 1 231 ? -22.422 -4.053 -46.526 1.00 44.34 231 VAL A C 1
ATOM 1961 O O . VAL A 1 231 ? -21.241 -4.065 -46.208 1.00 44.34 231 VAL A O 1
ATOM 1964 N N . ALA A 1 232 ? -23.041 -5.038 -47.180 1.00 41.22 232 ALA A N 1
ATOM 1965 C CA . ALA A 1 232 ? -22.577 -5.908 -48.268 1.00 41.22 232 ALA A CA 1
ATOM 1966 C C . ALA A 1 232 ? -21.138 -6.490 -48.303 1.00 41.22 232 ALA A C 1
ATOM 1968 O O . ALA A 1 232 ? -20.172 -5.806 -48.616 1.00 41.22 232 ALA A O 1
ATOM 1969 N N . GLY A 1 233 ? -21.081 -7.830 -48.306 1.00 39.81 233 GLY A N 1
ATOM 1970 C CA . GLY A 1 233 ? -20.803 -8.560 -49.555 1.00 39.81 233 GLY A CA 1
ATOM 1971 C C . GLY A 1 233 ? -19.445 -9.261 -49.714 1.00 39.81 233 GLY A C 1
ATOM 1972 O O . GLY A 1 233 ? -18.420 -8.603 -49.856 1.00 39.81 233 GLY A O 1
ATOM 1973 N N . ARG A 1 234 ? -19.511 -10.604 -49.826 1.00 42.56 234 ARG A N 1
ATOM 1974 C CA . ARG A 1 234 ? -18.786 -11.562 -50.717 1.00 42.56 234 ARG A CA 1
ATOM 1975 C C . ARG A 1 234 ? -18.583 -12.883 -49.953 1.00 42.56 234 ARG A C 1
ATOM 1977 O O . ARG A 1 234 ? -17.781 -12.957 -49.036 1.00 42.56 234 ARG A O 1
ATOM 1984 N N . ILE A 1 235 ? -19.469 -13.870 -50.100 1.00 49.12 235 ILE A N 1
ATOM 1985 C CA . ILE A 1 235 ? -19.411 -14.974 -51.083 1.00 49.12 235 ILE A CA 1
ATOM 1986 C C . ILE A 1 235 ? -17.987 -15.525 -51.267 1.00 49.12 235 ILE A C 1
ATOM 1988 O O . ILE A 1 235 ? -17.212 -14.987 -52.052 1.00 49.12 235 ILE A O 1
ATOM 1992 N N . LEU A 1 236 ? -17.703 -16.651 -50.608 1.00 46.00 236 LEU A N 1
ATOM 1993 C CA . LEU A 1 236 ? -16.681 -17.609 -51.024 1.00 46.00 236 LEU A CA 1
ATOM 1994 C C . LEU A 1 236 ? -17.409 -18.915 -51.373 1.00 46.00 236 LEU A C 1
ATOM 1996 O O . LEU A 1 236 ? -17.936 -19.595 -50.492 1.00 46.00 236 LEU A O 1
ATOM 2000 N N . LYS A 1 237 ? -17.496 -19.223 -52.670 1.00 50.06 237 LYS A N 1
ATOM 2001 C CA . LYS A 1 237 ? -17.791 -20.575 -53.152 1.00 50.06 237 LYS A CA 1
ATOM 2002 C C . LYS A 1 237 ? -16.474 -21.353 -53.211 1.00 50.06 237 LYS A C 1
ATOM 2004 O O . LYS A 1 237 ? -15.440 -20.777 -53.543 1.00 50.06 237 LYS A O 1
ATOM 2009 N N . ARG A 1 238 ? -16.560 -22.632 -52.849 1.00 47.59 238 ARG A N 1
ATOM 2010 C CA . ARG A 1 238 ? -15.625 -23.677 -53.277 1.00 47.59 238 ARG A CA 1
ATOM 2011 C C . ARG A 1 238 ? -15.738 -23.894 -54.779 1.00 47.59 238 ARG A C 1
ATOM 2013 O O . ARG A 1 238 ? -16.857 -23.666 -55.299 1.00 47.59 238 ARG A O 1
#

Radius of gyration: 67.13 Å; Cα contacts (8 Å, |Δi|>4): 17; chains: 1; bounding box: 156×46×177 Å

InterPro domains:
  IPR025259 Coiled-coil domain-containing protein 34/181 [PF13904] (6-185)
  IPR045323 Coiled-coil domain-containing protein 34 [PTHR23247] (3-201)

Solvent-accessible surface area (backbone atoms only — not comparable to full-atom values): 14906 Å² total; per-residue (Å²): 134,83,86,69,87,62,53,76,63,57,53,48,50,55,50,54,51,51,50,51,50,52,52,50,53,48,52,54,53,50,49,54,50,52,53,52,51,52,51,52,50,50,52,51,52,49,53,52,49,52,53,53,50,49,54,50,51,52,50,52,51,54,51,52,51,50,54,50,51,53,51,52,53,50,51,53,49,51,50,52,51,50,55,50,49,52,52,51,52,51,52,53,51,50,54,49,50,50,51,50,51,52,49,51,53,51,50,53,50,52,52,50,51,50,53,49,51,52,51,52,51,52,51,51,51,52,50,51,53,49,49,53,53,51,50,51,52,48,52,50,52,53,47,57,59,48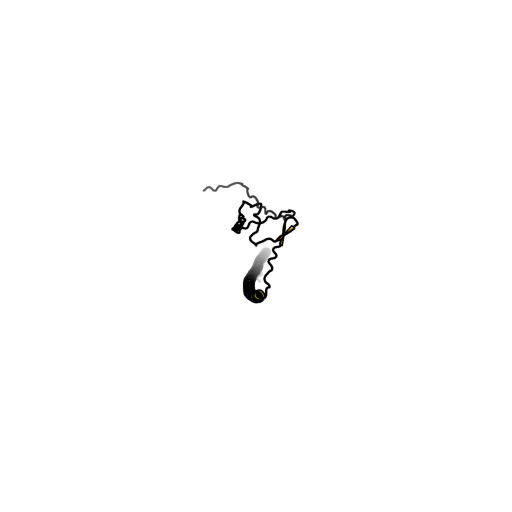,57,76,70,52,74,79,79,75,88,77,45,68,43,78,55,96,93,39,87,40,74,55,72,62,98,81,65,66,76,78,69,95,70,78,80,87,70,72,87,69,78,79,81,75,76,77,75,79,76,78,74,82,71,73,88,71,91,75,85,83,84,76,89,84,83,87,85,77,86,82,84,86,80,81,79,81,83,76,85,86,89,81,84,91,78,84,91,80,88,83,79,131

Foldseek 3Di:
DDPDPDDPVRVVVVVVVVVVVVVVVVVVVVVVVVVVVVVVVVVVVVVVVVVVVVVVVVVVVVVVVVVVVVVVVVVVVVVVVVVVVVVVVVVVVVVVVVVVVVVVVVVVVVVVVVVVVVVVVVVVVVVVVVVVVVVVVVVVVVCVVVVVVDDDPDQQQWDDDPNDTDRDPDPPPDDDPPDDDPDPPDPDPDPPDPPPPPPPPPDDDDDDDDDDDDDDDDDDDDDDDDDDDDDDDDDDDD

pLDDT: mean 80.58, std 20.1, range [39.81, 98.31]

Organism: Xenopus laevis (NCBI:txid8355)

Secondary structure (DSSP, 8-state):
-------HHHHHHHHHHHHHHHHHHHHHHHHHHHHHHHHHHHHHHHHHHHHHHHHHHHHHHHHHHHHHHHHHHHHHHHHHHHHHHHHHHHHHHHHHHHHHHHHHHHHHHHHHHHHHHHHHHHHHHHHHHHHHHHHHHHHHHHHHHHHHTPPPPP---EEEETTEEEE--STT-PPPPS----S--PPP-PPPPP----------PPPPP-------------PPP-------------

Sequence (238 aa):
MENLNLTPWEAWLLHKEREGRVELQRKISEQLKQEEELLKEQQHKEKKKLLAEEQRKEWVRKKKEQERKEKEERLLKEQRDKEAEERGRISAQEKGKEKYQAWLRKKKMEEQERKRKEKEQEEKSLTEEREKKDKASQVFKEWLEQAKNKPRPVLNSYGYVNGKLTGYYDASSYPAPAFYNPIPWKPIPVPPPPKEATKNVSAKKKKRPVSSQSYRPNVRSINKPKDNLHVAGRILKR

Mean predicted aligned error: 19.88 Å